Protein AF-A0A2D5Y2Q8-F1 (afdb_monomer_lite)

Foldseek 3Di:
DAPVVLVDDPVLVLLNVLLVLLVVLQVVVLVPDPDPVVSVVSVVVSVVLSSLLSQLLVQQQPFDDPDHSNVLSLLSSLSRVLNRPPDLVVCCVSPNDPSSVLNVVLVVLLVLLLDPCSVVVCVVVDADDLSSLSSQLSNLLSVLVVLVVVLVDPPDDPVRNVVVLVSNLPRLVSSCVRSVQCPRTPPSNVSSVVSNVVSVPDDD

Secondary structure (DSSP, 8-state):
--GGGGT--TT-HHHHHHHHHHHHHHHHHHHT---HHHHHHHHHHHHHHHHHHHHHHHHHHT--SS--GGGGHHHHHHHHHTT--S-HHHHHHHH-HHHHHHHHHHHHHHHHHTSTTHHHHHHHH-PPPHHHHHHHHHHHHHHHHHHHHHHT-TTS-HHHHHHHHHHHHHHHHHHHHHTTGGGSPTTHHHHHHHHHHHHHH---

Sequence (204 aa):
LHYHETGLPEHMPRLRKAFECALHARDSAIDSIADPATRSRKQEEWEQFILDQSNAAKLILSIQDGMPAEQREIAAMASFVASTDSGFSATLTQFGIAPTLFCLRAFMWIALLKSRRADTLIKFSGQPSDRMREFTAATIITGFNRAKREFGNPNIDENEKMRQLEHYKRTYPQALTLIKANTLPEPLATQSAQLLEDIQNIHL

Radius of gyration: 17.23 Å; chains: 1; bounding box: 44×41×47 Å

Structure (mmCIF, N/CA/C/O backbone):
data_AF-A0A2D5Y2Q8-F1
#
_entry.id   AF-A0A2D5Y2Q8-F1
#
loop_
_atom_site.group_PDB
_atom_site.id
_atom_site.type_symbol
_atom_site.label_atom_id
_atom_site.label_alt_id
_atom_site.label_comp_id
_atom_site.label_asym_id
_atom_site.label_entity_id
_atom_site.label_seq_id
_atom_site.pdbx_PDB_ins_code
_atom_site.Cartn_x
_atom_site.Cartn_y
_atom_site.Cartn_z
_atom_site.occupancy
_atom_site.B_iso_or_equiv
_atom_site.auth_seq_id
_atom_site.auth_comp_id
_atom_site.auth_asym_id
_atom_site.auth_atom_id
_atom_site.pdbx_PDB_model_num
ATOM 1 N N . LEU A 1 1 ? 0.691 -15.699 -12.614 1.00 81.38 1 LEU A N 1
ATOM 2 C CA . LEU A 1 1 ? 0.283 -15.596 -11.189 1.00 81.38 1 LEU A CA 1
ATOM 3 C C . LEU A 1 1 ? -1.194 -15.972 -10.977 1.00 81.38 1 LEU A C 1
ATOM 5 O O . LEU A 1 1 ? -2.051 -15.439 -11.676 1.00 81.38 1 LEU A O 1
ATOM 9 N N . HIS A 1 2 ? -1.513 -16.832 -10.004 1.00 85.06 2 HIS A N 1
ATOM 10 C CA . HIS A 1 2 ? -2.885 -17.201 -9.619 1.00 85.06 2 HIS A CA 1
ATOM 11 C C . HIS A 1 2 ? -3.272 -16.700 -8.213 1.00 85.06 2 HIS A C 1
ATOM 13 O O . HIS A 1 2 ? -2.425 -16.564 -7.337 1.00 85.06 2 HIS A O 1
ATOM 19 N N . TYR A 1 3 ? -4.572 -16.467 -7.968 1.00 84.81 3 TYR A N 1
ATOM 20 C CA . TYR A 1 3 ? -5.066 -15.930 -6.684 1.00 84.81 3 TYR A CA 1
ATOM 21 C C . TYR A 1 3 ? -4.659 -16.782 -5.473 1.00 84.81 3 TYR A C 1
ATOM 23 O O . TYR A 1 3 ? -4.138 -16.252 -4.495 1.00 84.81 3 TYR A O 1
ATOM 31 N N . HIS A 1 4 ? -4.827 -18.101 -5.561 1.00 83.88 4 HIS A N 1
ATOM 32 C CA . HIS A 1 4 ? -4.524 -19.026 -4.465 1.00 83.88 4 HIS A CA 1
ATOM 33 C C . HIS A 1 4 ? -3.043 -19.010 -4.043 1.00 83.88 4 HIS A C 1
ATOM 35 O O . HIS A 1 4 ? -2.721 -19.233 -2.878 1.00 83.88 4 HIS A O 1
ATOM 41 N N . GLU A 1 5 ? -2.134 -18.677 -4.964 1.00 85.94 5 GLU A N 1
ATOM 42 C CA . GLU A 1 5 ? -0.689 -18.595 -4.708 1.00 85.94 5 GLU A CA 1
ATOM 43 C C . GLU A 1 5 ? -0.323 -17.390 -3.825 1.00 85.94 5 GLU A C 1
ATOM 45 O O . GLU A 1 5 ? 0.759 -17.335 -3.244 1.00 85.94 5 GLU A O 1
ATOM 50 N N . THR A 1 6 ? -1.229 -16.418 -3.679 1.00 87.00 6 THR A N 1
ATOM 51 C CA . THR A 1 6 ? -0.983 -15.192 -2.905 1.00 87.00 6 THR A CA 1
ATOM 52 C C . THR A 1 6 ? -1.136 -15.378 -1.392 1.00 87.00 6 THR A C 1
ATOM 54 O O . THR A 1 6 ? -0.638 -14.553 -0.609 1.00 87.00 6 THR A O 1
ATOM 57 N N . GLY A 1 7 ? -1.824 -16.447 -0.969 1.00 87.88 7 GLY A N 1
ATOM 58 C CA . GLY A 1 7 ? -2.193 -16.705 0.426 1.00 87.88 7 GLY A CA 1
ATOM 59 C C . GLY A 1 7 ? -3.313 -15.805 0.962 1.00 87.88 7 GLY A C 1
ATOM 60 O O . GLY A 1 7 ? -3.422 -15.634 2.177 1.00 87.88 7 GLY A O 1
ATOM 61 N N . LEU A 1 8 ? -4.108 -15.182 0.086 1.00 92.62 8 LEU A N 1
ATOM 62 C CA . LEU A 1 8 ? -5.304 -14.431 0.475 1.00 92.62 8 LEU A CA 1
ATOM 63 C C . LEU A 1 8 ? -6.483 -15.373 0.791 1.00 92.62 8 LEU A C 1
ATOM 65 O O . LEU A 1 8 ? -6.525 -16.496 0.287 1.00 92.62 8 LEU A O 1
ATOM 69 N N . PRO A 1 9 ? -7.461 -14.947 1.612 1.00 89.75 9 PRO A N 1
ATOM 70 C CA . PRO A 1 9 ? -8.584 -15.808 1.968 1.00 89.75 9 PRO A CA 1
ATOM 71 C C . PRO A 1 9 ? -9.519 -16.103 0.783 1.00 89.75 9 PRO A C 1
ATOM 73 O O . PRO A 1 9 ? -10.150 -15.204 0.233 1.00 89.75 9 PRO A O 1
ATOM 76 N N . GLU A 1 10 ? -9.699 -17.385 0.460 1.00 90.12 10 GLU A N 1
ATOM 77 C CA . GLU A 1 10 ? -10.546 -17.842 -0.660 1.00 90.12 10 GLU A CA 1
ATOM 78 C C . GLU A 1 10 ? -12.044 -17.542 -0.488 1.00 90.12 10 GLU A C 1
ATOM 80 O O . GLU A 1 10 ? -12.789 -17.464 -1.462 1.00 90.12 10 GLU A O 1
ATOM 85 N N . HIS A 1 11 ? -12.507 -17.349 0.749 1.00 89.94 11 HIS A N 1
ATOM 86 C CA . HIS A 1 11 ? -13.917 -17.088 1.051 1.00 89.94 11 HIS A CA 1
ATOM 87 C C . HIS A 1 11 ? -14.338 -15.623 0.825 1.00 89.94 11 HIS A C 1
ATOM 89 O O . HIS A 1 11 ? -15.494 -15.289 1.076 1.00 89.94 11 HIS A O 1
ATOM 95 N N . MET A 1 12 ? -13.433 -14.747 0.369 1.00 92.25 12 MET A N 1
ATOM 96 C CA . MET A 1 12 ? -13.694 -13.321 0.133 1.00 92.25 12 MET A CA 1
ATOM 97 C C . MET A 1 12 ? -13.849 -13.017 -1.367 1.00 92.25 12 MET A C 1
ATOM 99 O O . MET A 1 12 ? -12.890 -12.609 -2.033 1.00 92.25 12 MET A O 1
ATOM 103 N N . PRO A 1 13 ? -15.054 -13.192 -1.947 1.00 90.94 13 PRO A N 1
ATOM 104 C CA . PRO A 1 13 ? -15.245 -13.099 -3.391 1.00 90.94 13 PRO A CA 1
ATOM 105 C C . PRO A 1 13 ? -14.997 -11.694 -3.949 1.00 90.94 13 PRO A C 1
ATOM 107 O O . PRO A 1 13 ? -14.589 -11.568 -5.104 1.00 90.94 13 PRO A O 1
ATOM 110 N N . ARG A 1 14 ? -15.215 -10.620 -3.169 1.00 89.94 14 ARG A N 1
ATOM 111 C CA . ARG A 1 14 ? -14.979 -9.254 -3.668 1.00 89.94 14 ARG A CA 1
ATOM 112 C C . ARG A 1 14 ? -13.486 -8.951 -3.719 1.00 89.94 14 ARG A C 1
ATOM 114 O O . ARG A 1 14 ? -13.037 -8.346 -4.690 1.00 89.94 14 ARG A O 1
ATOM 121 N N . LEU A 1 15 ? -12.721 -9.429 -2.737 1.00 92.38 15 LEU A N 1
ATOM 122 C CA . LEU A 1 15 ? -11.258 -9.378 -2.752 1.00 92.38 15 LEU A CA 1
ATOM 123 C C . LEU A 1 15 ? -10.662 -10.152 -3.928 1.00 92.38 15 LEU A C 1
ATOM 125 O O . LEU A 1 15 ? -9.824 -9.611 -4.648 1.00 92.38 15 LEU A O 1
ATOM 129 N N . ARG A 1 16 ? -11.135 -11.379 -4.162 1.00 93.44 16 ARG A N 1
ATOM 130 C CA . ARG A 1 16 ? -10.725 -12.185 -5.316 1.00 93.44 16 ARG A CA 1
ATOM 131 C C . ARG A 1 16 ? -11.020 -11.487 -6.638 1.00 93.44 16 ARG A C 1
ATOM 133 O O . ARG A 1 16 ? -10.126 -11.347 -7.466 1.00 93.44 16 ARG A O 1
ATOM 140 N N . LYS A 1 17 ? -12.233 -10.958 -6.801 1.00 91.56 17 LYS A N 1
ATOM 141 C CA . LYS A 1 17 ? -12.601 -10.189 -7.995 1.00 91.56 17 LYS A CA 1
ATOM 142 C C . LYS A 1 17 ? -11.712 -8.953 -8.179 1.00 91.56 17 LYS A C 1
ATOM 144 O O . LYS A 1 17 ? -11.291 -8.675 -9.293 1.00 91.56 17 LYS A O 1
ATOM 149 N N . ALA A 1 18 ? -11.400 -8.217 -7.109 1.00 91.12 18 ALA A N 1
ATOM 150 C CA . ALA A 1 18 ? -10.510 -7.055 -7.182 1.00 91.12 18 ALA A CA 1
ATOM 151 C C . ALA A 1 18 ? -9.100 -7.435 -7.657 1.00 91.12 18 ALA A C 1
ATOM 153 O O . ALA A 1 18 ? -8.536 -6.747 -8.507 1.00 91.12 18 ALA A O 1
ATOM 154 N N . PHE A 1 19 ? -8.564 -8.549 -7.157 1.00 91.75 19 PHE A N 1
ATOM 155 C CA . PHE A 1 19 ? -7.298 -9.109 -7.618 1.00 91.75 19 PHE A CA 1
ATOM 156 C C . PHE A 1 19 ? -7.344 -9.504 -9.102 1.00 91.75 19 PHE A C 1
ATOM 158 O O . PHE A 1 19 ? -6.473 -9.103 -9.870 1.00 91.75 19 PHE A O 1
ATOM 165 N N . GLU A 1 20 ? -8.373 -10.240 -9.525 1.00 90.19 20 GLU A N 1
ATOM 166 C CA . GLU A 1 20 ? -8.540 -10.677 -10.919 1.00 90.19 20 GLU A CA 1
ATOM 167 C C . GLU A 1 20 ? -8.658 -9.479 -11.875 1.00 90.19 20 GLU A C 1
ATOM 169 O O . GLU A 1 20 ? -8.038 -9.463 -12.938 1.00 90.19 20 GLU A O 1
ATOM 174 N N . CYS A 1 21 ? -9.384 -8.430 -11.479 1.00 87.88 21 CYS A N 1
ATOM 175 C CA . CYS A 1 21 ? -9.466 -7.193 -12.252 1.00 87.88 21 CYS A CA 1
ATOM 176 C C . CYS A 1 21 ? -8.116 -6.463 -12.337 1.00 87.88 21 CYS A C 1
ATOM 178 O O . CYS A 1 21 ? -7.794 -5.921 -13.395 1.00 87.88 21 CYS A O 1
ATOM 180 N N . ALA A 1 22 ? -7.317 -6.463 -11.263 1.00 87.88 22 ALA A N 1
ATOM 181 C CA . ALA A 1 22 ? -5.967 -5.897 -11.271 1.00 87.88 22 ALA A CA 1
ATOM 182 C C . ALA A 1 22 ? -5.022 -6.655 -12.208 1.00 87.88 22 ALA A C 1
ATOM 184 O O . ALA A 1 22 ? -4.291 -6.007 -12.956 1.00 87.88 22 ALA A O 1
ATOM 185 N N . LEU A 1 23 ? -5.085 -7.990 -12.223 1.00 87.75 23 LEU A N 1
ATOM 186 C CA . LEU A 1 23 ? -4.336 -8.805 -13.179 1.00 87.75 23 LEU A CA 1
ATOM 187 C C . LEU A 1 23 ? -4.748 -8.492 -14.618 1.00 87.75 23 LEU A C 1
ATOM 189 O O . LEU A 1 23 ? -3.920 -8.043 -15.401 1.00 87.75 23 LEU A O 1
ATOM 193 N N . HIS A 1 24 ? -6.039 -8.595 -14.941 1.00 86.38 24 HIS A N 1
ATOM 194 C CA . HIS A 1 24 ? -6.516 -8.391 -16.310 1.00 86.38 24 HIS A CA 1
ATOM 195 C C . HIS A 1 24 ? -6.184 -6.994 -16.858 1.00 86.38 24 HIS A C 1
ATOM 197 O O . HIS A 1 24 ? -5.797 -6.841 -18.020 1.00 86.38 24 HIS A O 1
ATOM 203 N N . ALA A 1 25 ? -6.349 -5.947 -16.039 1.00 80.81 25 ALA A N 1
ATOM 204 C CA . ALA A 1 25 ? -6.025 -4.580 -16.444 1.00 80.81 25 ALA A CA 1
ATOM 205 C C . ALA A 1 25 ? -4.536 -4.420 -16.793 1.00 80.81 25 ALA A C 1
ATOM 207 O O . ALA A 1 25 ? -4.192 -3.643 -17.684 1.00 80.81 25 ALA A O 1
ATOM 208 N N . ARG A 1 26 ? -3.655 -5.151 -16.104 1.00 82.06 26 ARG A N 1
ATOM 209 C CA . ARG A 1 26 ? -2.206 -5.080 -16.302 1.00 82.06 26 ARG A CA 1
ATOM 210 C C . ARG A 1 26 ? -1.724 -6.011 -17.410 1.00 82.06 26 ARG A C 1
ATOM 212 O O . ARG A 1 26 ? -0.894 -5.562 -18.192 1.00 82.06 26 ARG A O 1
ATOM 219 N N . ASP A 1 27 ? -2.305 -7.196 -17.567 1.00 86.25 27 ASP A N 1
ATOM 220 C CA . ASP A 1 27 ? -2.040 -8.096 -18.700 1.00 86.25 27 ASP A CA 1
ATOM 221 C C . ASP A 1 27 ? -2.320 -7.384 -20.028 1.00 86.25 27 ASP A C 1
ATOM 223 O O . ASP A 1 27 ? -1.453 -7.308 -20.895 1.00 86.25 27 ASP A O 1
ATOM 227 N N . SER A 1 28 ? -3.466 -6.700 -20.122 1.00 82.19 28 SER A N 1
ATOM 228 C CA . SER A 1 28 ? -3.814 -5.891 -21.301 1.00 82.19 28 SER A CA 1
ATOM 229 C C . SER A 1 28 ? -2.784 -4.785 -21.589 1.00 82.19 28 SER A C 1
ATOM 231 O O . SER A 1 28 ? -2.516 -4.459 -22.745 1.00 82.19 28 SER A O 1
ATOM 233 N N . ALA A 1 29 ? -2.194 -4.191 -20.544 1.00 83.69 29 ALA A N 1
ATOM 234 C CA . ALA A 1 29 ? -1.168 -3.160 -20.686 1.00 83.69 29 ALA A CA 1
ATOM 235 C C . ALA A 1 29 ? 0.194 -3.752 -21.096 1.00 83.69 29 ALA A C 1
ATOM 237 O O . ALA A 1 29 ? 0.893 -3.155 -21.913 1.00 83.69 29 ALA A O 1
ATOM 238 N N . ILE A 1 30 ? 0.566 -4.922 -20.568 1.00 86.69 30 ILE A N 1
ATOM 239 C CA . ILE A 1 30 ? 1.796 -5.644 -20.924 1.00 86.69 30 ILE A CA 1
ATOM 240 C C . ILE A 1 30 ? 1.735 -6.117 -22.378 1.00 86.69 30 ILE A C 1
ATOM 242 O O . ILE A 1 30 ? 2.688 -5.903 -23.127 1.00 86.69 30 ILE A O 1
ATOM 246 N N . ASP A 1 31 ? 0.613 -6.699 -22.800 1.00 87.00 31 ASP A N 1
ATOM 247 C CA . ASP A 1 31 ? 0.426 -7.230 -24.155 1.00 87.00 31 ASP A CA 1
ATOM 248 C C . ASP A 1 31 ? 0.545 -6.144 -25.231 1.00 87.00 31 ASP A C 1
ATOM 250 O O . ASP A 1 31 ? 0.954 -6.418 -26.361 1.00 87.00 31 ASP A O 1
ATOM 254 N N . SER A 1 32 ? 0.271 -4.887 -24.869 1.00 88.06 32 SER A N 1
ATOM 255 C CA . SER A 1 32 ? 0.442 -3.731 -25.755 1.00 88.06 32 SER A CA 1
ATOM 256 C C . SER A 1 32 ? 1.911 -3.346 -26.019 1.00 88.06 32 SER A C 1
ATOM 258 O O . SER A 1 32 ? 2.194 -2.566 -26.930 1.00 88.06 32 SER A O 1
ATOM 260 N N . ILE A 1 33 ? 2.869 -3.891 -25.256 1.00 91.19 33 ILE A N 1
ATOM 261 C CA . ILE A 1 33 ? 4.304 -3.615 -25.409 1.00 91.19 33 ILE A CA 1
ATOM 262 C C . ILE A 1 33 ? 4.852 -4.414 -26.592 1.00 91.19 33 ILE A C 1
ATOM 264 O O . ILE A 1 33 ? 4.886 -5.644 -26.557 1.00 91.19 33 ILE A O 1
ATOM 268 N N . ALA A 1 34 ? 5.330 -3.722 -27.628 1.00 91.75 34 ALA A N 1
ATOM 269 C CA . ALA A 1 34 ? 5.830 -4.358 -28.849 1.00 91.75 34 ALA A CA 1
ATOM 270 C C . ALA A 1 34 ? 7.131 -5.156 -28.638 1.00 91.75 34 ALA A C 1
ATOM 272 O O . ALA A 1 34 ? 7.258 -6.258 -29.167 1.00 91.75 34 ALA A O 1
ATOM 273 N N . ASP A 1 35 ? 8.077 -4.616 -27.865 1.00 94.75 35 ASP A N 1
ATOM 274 C CA . ASP A 1 35 ? 9.380 -5.243 -27.623 1.00 94.75 35 ASP A CA 1
ATOM 275 C C . ASP A 1 35 ? 9.271 -6.451 -26.665 1.00 94.75 35 ASP A C 1
ATOM 277 O O . ASP A 1 35 ? 8.881 -6.266 -25.506 1.00 94.75 35 ASP A O 1
ATOM 281 N N . PRO A 1 36 ? 9.644 -7.675 -27.094 1.00 92.38 36 PRO A N 1
ATOM 282 C CA . PRO A 1 36 ? 9.526 -8.875 -26.266 1.00 92.38 36 PRO A CA 1
ATOM 283 C C . PRO A 1 36 ? 10.356 -8.827 -24.980 1.00 92.38 36 PRO A C 1
ATOM 285 O O . PRO A 1 36 ? 9.882 -9.272 -23.938 1.00 92.38 36 PRO A O 1
ATOM 288 N N . ALA A 1 37 ? 11.568 -8.263 -25.020 1.00 90.38 37 ALA A N 1
ATOM 289 C CA . ALA A 1 37 ? 12.436 -8.202 -23.842 1.00 90.38 37 ALA A CA 1
ATOM 290 C C . ALA A 1 37 ? 11.853 -7.271 -22.767 1.00 90.38 37 ALA A C 1
ATOM 292 O O . ALA A 1 37 ? 11.794 -7.615 -21.583 1.00 90.38 37 ALA A O 1
ATOM 293 N N . THR A 1 38 ? 11.350 -6.107 -23.184 1.00 90.81 38 THR A N 1
ATOM 294 C CA . THR A 1 38 ? 10.640 -5.174 -22.306 1.00 90.81 38 THR A CA 1
ATOM 295 C C . THR A 1 38 ? 9.345 -5.778 -21.778 1.00 90.81 38 THR A C 1
ATOM 297 O O . THR A 1 38 ? 9.043 -5.585 -20.601 1.00 90.81 38 THR A O 1
ATOM 300 N N . ARG A 1 39 ? 8.603 -6.528 -22.605 1.00 91.69 39 ARG A N 1
ATOM 301 C CA . ARG A 1 39 ? 7.369 -7.210 -22.197 1.00 91.69 39 ARG A CA 1
ATOM 302 C C . ARG A 1 39 ? 7.624 -8.208 -21.069 1.00 91.69 39 ARG A C 1
ATOM 304 O O . ARG A 1 39 ? 7.002 -8.075 -20.020 1.00 91.69 39 ARG A O 1
ATOM 311 N N . SER A 1 40 ? 8.574 -9.130 -21.243 1.00 89.88 40 SER A N 1
ATOM 312 C CA . SER A 1 40 ? 8.900 -10.137 -20.221 1.00 89.88 40 SER A CA 1
ATOM 313 C C . SER A 1 40 ? 9.349 -9.497 -18.908 1.00 89.88 40 SER A C 1
ATOM 315 O O . SER A 1 40 ? 8.822 -9.823 -17.848 1.00 89.88 40 SER A O 1
ATOM 317 N N . ARG A 1 41 ? 10.241 -8.498 -18.966 1.00 89.81 41 ARG A N 1
ATOM 318 C CA . ARG A 1 41 ? 10.677 -7.765 -17.766 1.00 89.81 41 ARG A CA 1
ATOM 319 C C . ARG A 1 41 ? 9.511 -7.071 -17.057 1.00 89.81 41 ARG A C 1
ATOM 321 O O . ARG A 1 41 ? 9.429 -7.080 -15.833 1.00 89.81 41 ARG A O 1
ATOM 328 N N . LYS A 1 42 ? 8.603 -6.448 -17.815 1.00 88.69 42 LYS A N 1
ATOM 329 C CA . LYS A 1 42 ? 7.423 -5.772 -17.256 1.00 88.69 42 LYS A CA 1
ATOM 330 C C . LYS A 1 42 ? 6.421 -6.750 -16.655 1.00 88.69 42 LYS A C 1
ATOM 332 O O . LYS A 1 42 ? 5.772 -6.395 -15.677 1.00 88.69 42 LYS A O 1
ATOM 337 N N . GLN A 1 43 ? 6.318 -7.954 -17.206 1.00 89.38 43 GLN A N 1
ATOM 338 C CA . GLN A 1 43 ? 5.508 -9.023 -16.640 1.00 89.38 43 GLN A CA 1
ATOM 339 C C . GLN A 1 43 ? 6.037 -9.452 -15.267 1.00 89.38 43 GLN A C 1
ATOM 341 O O . GLN A 1 43 ? 5.275 -9.441 -14.305 1.00 89.38 43 GLN A O 1
ATOM 346 N N . GLU A 1 44 ? 7.338 -9.720 -15.142 1.00 88.44 44 GLU A N 1
ATOM 347 C CA . GLU A 1 44 ? 7.970 -10.073 -13.859 1.00 88.44 44 GLU A CA 1
ATOM 348 C C . GLU A 1 44 ? 7.824 -8.955 -12.810 1.00 88.44 44 GLU A C 1
ATOM 350 O O . GLU A 1 44 ? 7.427 -9.206 -11.669 1.00 88.44 44 GLU A O 1
ATOM 355 N N . GLU A 1 45 ? 8.082 -7.698 -13.200 1.00 86.50 45 GLU A N 1
ATOM 356 C CA . GLU A 1 45 ? 7.871 -6.527 -12.335 1.00 86.50 45 GLU A CA 1
ATOM 357 C C . GLU A 1 45 ? 6.419 -6.445 -11.836 1.00 86.50 45 GLU A C 1
ATOM 359 O O . GLU A 1 45 ? 6.175 -6.077 -10.681 1.00 86.50 45 GLU A O 1
ATOM 364 N N . TRP A 1 46 ? 5.451 -6.792 -12.690 1.00 86.88 46 TRP A N 1
ATOM 365 C CA . TRP A 1 46 ? 4.041 -6.754 -12.330 1.00 86.88 46 TRP A CA 1
ATOM 366 C C . TRP A 1 46 ? 3.610 -7.893 -11.423 1.00 86.88 46 TRP A C 1
ATOM 368 O O . TRP A 1 46 ? 2.905 -7.634 -10.447 1.00 86.88 46 TRP A O 1
ATOM 378 N N . GLU A 1 47 ? 4.037 -9.125 -11.689 1.00 89.19 47 GLU A N 1
ATOM 379 C CA . GLU A 1 47 ? 3.749 -10.248 -10.796 1.00 89.19 47 GLU A CA 1
ATOM 380 C C . GLU A 1 47 ? 4.281 -9.959 -9.390 1.00 89.19 47 GLU A C 1
ATOM 382 O O . GLU A 1 47 ? 3.548 -10.086 -8.405 1.00 89.19 47 GLU A O 1
ATOM 387 N N . GLN A 1 48 ? 5.509 -9.441 -9.292 1.00 88.12 48 GLN A N 1
ATOM 388 C CA . GLN A 1 48 ? 6.089 -9.046 -8.014 1.00 88.12 48 GLN A CA 1
ATOM 389 C C . GLN A 1 48 ? 5.305 -7.911 -7.338 1.00 88.12 48 GLN A C 1
ATOM 391 O O . GLN A 1 48 ? 5.073 -7.950 -6.127 1.00 88.12 48 GLN A O 1
ATOM 396 N N . PHE A 1 49 ? 4.856 -6.913 -8.099 1.00 87.50 49 PHE A N 1
ATOM 397 C CA . PHE A 1 49 ? 4.029 -5.834 -7.564 1.00 87.50 49 PHE A CA 1
ATOM 398 C C . PHE A 1 49 ? 2.685 -6.341 -7.020 1.00 87.50 49 PHE A C 1
ATOM 400 O O . PHE A 1 49 ? 2.260 -5.915 -5.946 1.00 87.50 49 PHE A O 1
ATOM 407 N N . ILE A 1 50 ? 2.018 -7.260 -7.721 1.00 89.31 50 ILE A N 1
ATOM 408 C CA . ILE A 1 50 ? 0.750 -7.846 -7.271 1.00 89.31 50 ILE A CA 1
ATOM 409 C C . ILE A 1 50 ? 0.953 -8.685 -6.002 1.00 89.31 50 ILE A C 1
ATOM 411 O O . ILE A 1 50 ? 0.120 -8.634 -5.090 1.00 89.31 50 ILE A O 1
ATOM 415 N N . LEU A 1 51 ? 2.074 -9.400 -5.887 1.00 90.38 51 LEU A N 1
ATOM 416 C CA . LEU A 1 51 ? 2.453 -10.089 -4.651 1.00 90.38 51 LEU A CA 1
ATOM 417 C C . LEU A 1 51 ? 2.657 -9.103 -3.492 1.00 90.38 51 LEU A C 1
ATOM 419 O O . LEU A 1 51 ? 2.194 -9.356 -2.378 1.00 90.38 51 LEU A O 1
ATOM 423 N N . ASP A 1 52 ? 3.268 -7.946 -3.746 1.00 90.00 52 ASP A N 1
ATOM 424 C CA . ASP A 1 52 ? 3.430 -6.896 -2.736 1.00 90.00 52 ASP A CA 1
ATOM 425 C C . ASP A 1 52 ? 2.089 -6.289 -2.298 1.00 90.00 52 ASP A C 1
ATOM 427 O O . ASP A 1 52 ? 1.856 -6.131 -1.096 1.00 90.00 52 ASP A O 1
ATOM 431 N N . GLN A 1 53 ? 1.162 -6.040 -3.231 1.00 91.00 53 GLN A N 1
ATOM 432 C CA . GLN A 1 53 ? -0.207 -5.618 -2.894 1.00 91.00 53 GLN A CA 1
ATOM 433 C C . GLN A 1 53 ? -0.958 -6.691 -2.095 1.00 91.00 53 GLN A C 1
ATOM 435 O O . GLN A 1 53 ? -1.684 -6.376 -1.150 1.00 91.00 53 GLN A O 1
ATOM 440 N N . SER A 1 54 ? -0.729 -7.967 -2.409 1.00 94.12 54 SER A N 1
ATOM 441 C CA . SER A 1 54 ? -1.291 -9.090 -1.654 1.00 94.12 54 SER A CA 1
ATOM 442 C C . SER A 1 54 ? -0.750 -9.145 -0.229 1.00 94.12 54 SER A C 1
ATOM 444 O O . SER A 1 54 ? -1.499 -9.434 0.701 1.00 94.12 54 SER A O 1
ATOM 446 N N . ASN A 1 55 ? 0.523 -8.809 -0.012 1.00 94.19 55 ASN A N 1
ATOM 447 C CA . ASN A 1 55 ? 1.081 -8.686 1.334 1.00 94.19 55 ASN A CA 1
ATOM 448 C C . ASN A 1 55 ? 0.419 -7.552 2.128 1.00 94.19 55 ASN A C 1
ATOM 450 O O . ASN A 1 55 ? 0.162 -7.727 3.318 1.00 94.19 55 ASN A O 1
ATOM 454 N N . ALA A 1 56 ? 0.078 -6.433 1.482 1.00 94.00 56 ALA A N 1
ATOM 455 C CA . ALA A 1 56 ? -0.610 -5.325 2.147 1.00 94.00 56 ALA A CA 1
ATOM 456 C C . ALA A 1 56 ? -2.032 -5.733 2.552 1.00 94.00 56 ALA A C 1
ATOM 458 O O . ALA A 1 56 ? -2.435 -5.535 3.698 1.00 94.00 56 ALA A O 1
ATOM 459 N N . ALA A 1 57 ? -2.759 -6.384 1.640 1.00 95.31 57 ALA A N 1
ATOM 460 C CA . ALA A 1 57 ? -4.081 -6.934 1.910 1.00 95.31 57 ALA A CA 1
ATOM 461 C C . ALA A 1 57 ? -4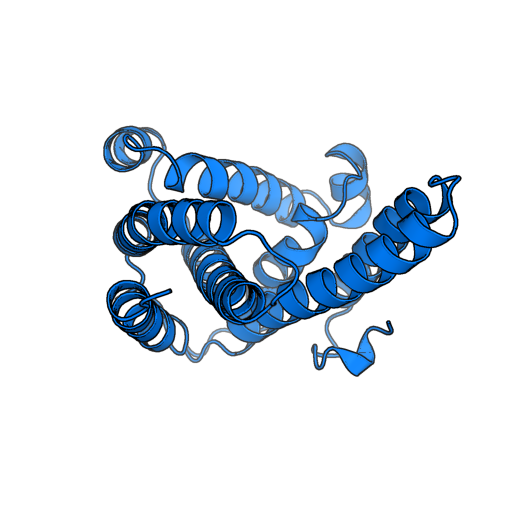.048 -7.973 3.045 1.00 95.31 57 ALA A C 1
ATOM 463 O O . ALA A 1 57 ? -4.852 -7.883 3.971 1.00 95.31 57 ALA A O 1
ATOM 464 N N . LYS A 1 58 ? -3.084 -8.905 3.041 1.00 95.50 58 LYS A N 1
ATOM 465 C CA . LYS A 1 58 ? -2.895 -9.874 4.137 1.00 95.50 58 LYS A CA 1
ATOM 466 C C . LYS A 1 58 ? -2.656 -9.182 5.473 1.00 95.50 58 LYS A C 1
ATOM 468 O O . LYS A 1 58 ? -3.270 -9.563 6.462 1.00 95.50 58 LYS A O 1
ATOM 473 N N . LEU A 1 59 ? -1.815 -8.150 5.495 1.00 95.81 59 LEU A N 1
ATOM 474 C CA . LEU A 1 59 ? -1.494 -7.417 6.716 1.00 95.81 59 LEU A CA 1
ATOM 475 C C . LEU A 1 59 ? -2.723 -6.711 7.310 1.00 95.81 59 LEU A C 1
ATOM 477 O O . LEU A 1 59 ? -2.915 -6.729 8.524 1.00 95.81 59 LEU A O 1
ATOM 481 N N . ILE A 1 60 ? -3.586 -6.153 6.455 1.00 95.88 60 ILE A N 1
ATOM 482 C CA . ILE A 1 60 ? -4.875 -5.573 6.860 1.00 95.88 60 ILE A CA 1
ATOM 483 C C . ILE A 1 60 ? -5.785 -6.663 7.438 1.00 95.88 60 ILE A C 1
ATOM 485 O O . ILE A 1 60 ? -6.380 -6.484 8.497 1.00 95.88 60 ILE A O 1
ATOM 489 N N . LEU A 1 61 ? -5.887 -7.809 6.765 1.00 95.56 61 LEU A N 1
ATOM 490 C CA . LEU A 1 61 ? -6.755 -8.911 7.189 1.00 95.56 61 LEU A CA 1
ATOM 491 C C . LEU A 1 61 ? -6.229 -9.656 8.431 1.00 95.56 61 LEU A C 1
ATOM 493 O O . LEU A 1 61 ? -7.014 -10.321 9.099 1.00 95.56 61 LEU A O 1
ATOM 497 N N . SER A 1 62 ? -4.943 -9.520 8.774 1.00 95.06 62 SER A N 1
ATOM 498 C CA . SER A 1 62 ? -4.334 -10.130 9.967 1.00 95.06 62 SER A CA 1
ATOM 499 C C . SER A 1 62 ? -4.474 -9.307 11.251 1.00 95.06 62 SER A C 1
ATOM 501 O O . SER A 1 62 ? -3.933 -9.703 12.281 1.00 95.06 62 SER A O 1
ATOM 503 N N . ILE A 1 63 ? -5.137 -8.149 11.199 1.00 95.75 63 ILE A N 1
ATOM 504 C CA . ILE A 1 63 ? -5.269 -7.252 12.350 1.00 95.75 63 ILE A CA 1
ATOM 505 C C . ILE A 1 63 ? -6.030 -7.925 13.504 1.00 95.75 63 ILE A C 1
ATOM 507 O O . ILE A 1 63 ? -7.124 -8.456 13.317 1.00 95.75 63 ILE A O 1
ATOM 511 N N . GLN A 1 64 ? -5.468 -7.846 14.710 1.00 89.38 64 GLN A N 1
ATOM 512 C CA . GLN A 1 64 ? -5.951 -8.509 15.922 1.00 89.38 64 GLN A CA 1
ATOM 513 C C . GLN A 1 64 ? -6.638 -7.523 16.876 1.00 89.38 64 GLN A C 1
ATOM 515 O O . GLN A 1 64 ? -6.085 -7.131 17.899 1.00 89.38 64 GLN A O 1
ATOM 520 N N . ASP A 1 65 ? -7.861 -7.113 16.548 1.00 92.50 65 ASP A N 1
ATOM 521 C CA . ASP A 1 65 ? -8.671 -6.216 17.393 1.00 92.50 65 ASP A CA 1
ATOM 522 C C . ASP A 1 65 ? -10.111 -6.711 17.610 1.00 92.50 65 ASP A C 1
ATOM 524 O O . ASP A 1 65 ? -10.979 -5.961 18.049 1.00 92.50 65 ASP A O 1
ATOM 528 N N . GLY A 1 66 ? -10.379 -7.976 17.275 1.00 88.81 66 GLY A N 1
ATOM 529 C CA . GLY A 1 66 ? -11.700 -8.595 17.399 1.00 88.81 66 GLY A CA 1
ATOM 530 C C . GLY A 1 66 ? -12.703 -8.198 16.311 1.00 88.81 66 GLY A C 1
ATOM 531 O O . GLY A 1 66 ? -13.807 -8.741 16.289 1.00 88.81 66 GLY A O 1
ATOM 532 N N . MET A 1 67 ? -12.351 -7.300 15.384 1.00 92.25 67 MET A N 1
ATOM 533 C CA . MET A 1 67 ? -13.215 -6.973 14.250 1.00 92.25 67 MET A CA 1
ATOM 534 C C . MET A 1 67 ? -13.120 -8.057 13.154 1.00 92.25 67 MET A C 1
ATOM 536 O O . MET A 1 67 ? -12.010 -8.459 12.795 1.00 92.25 67 MET A O 1
ATOM 540 N N . PRO A 1 68 ? -14.254 -8.503 12.575 1.00 90.81 68 PRO A N 1
ATOM 541 C CA . PRO A 1 68 ? -14.260 -9.493 11.498 1.00 90.81 68 PRO A CA 1
ATOM 542 C C . PRO A 1 68 ? -13.506 -9.025 10.250 1.00 90.81 68 PRO A C 1
ATOM 544 O O . PRO A 1 68 ? -13.542 -7.845 9.883 1.00 90.81 68 PRO A O 1
ATOM 547 N N . ALA A 1 69 ? -12.861 -9.962 9.558 1.00 88.12 69 ALA A N 1
ATOM 548 C CA . ALA A 1 69 ? -12.051 -9.673 8.379 1.00 88.12 69 ALA A CA 1
ATOM 549 C C . ALA A 1 69 ? -12.899 -9.127 7.206 1.00 88.12 69 ALA A C 1
ATOM 551 O O . ALA A 1 69 ? -12.429 -8.309 6.417 1.00 88.12 69 ALA A O 1
ATOM 552 N N . GLU A 1 70 ? -14.186 -9.469 7.142 1.00 90.12 70 GLU A N 1
ATOM 553 C CA . GLU A 1 70 ? -15.152 -8.968 6.159 1.00 90.12 70 GLU A CA 1
ATOM 554 C C . GLU A 1 70 ? -15.384 -7.457 6.285 1.00 90.12 70 GLU A C 1
ATOM 556 O O . GLU A 1 70 ? -15.613 -6.774 5.286 1.00 90.12 70 GLU A O 1
ATOM 561 N N . GLN A 1 71 ? -15.278 -6.901 7.498 1.00 90.19 71 GLN A N 1
ATOM 562 C CA . GLN A 1 71 ? -15.375 -5.450 7.706 1.00 90.19 71 GLN A CA 1
ATOM 563 C C . GLN A 1 71 ? -14.133 -4.709 7.191 1.00 90.19 71 GLN A C 1
ATOM 565 O O . GLN A 1 71 ? -14.174 -3.500 6.953 1.00 90.19 71 GLN A O 1
ATOM 570 N N . ARG A 1 72 ? -13.037 -5.440 6.969 1.00 92.00 72 ARG A N 1
ATOM 571 C CA . ARG A 1 72 ? -11.786 -4.938 6.395 1.00 92.00 72 ARG A CA 1
ATOM 572 C C . ARG A 1 72 ? -11.652 -5.197 4.905 1.00 92.00 72 ARG A C 1
ATOM 574 O O . ARG A 1 72 ? -10.730 -4.660 4.292 1.00 92.00 72 ARG A O 1
ATOM 581 N N . GLU A 1 73 ? -12.570 -5.956 4.311 1.00 93.00 73 GLU A N 1
ATOM 582 C CA . GLU A 1 73 ? -12.473 -6.378 2.913 1.00 93.00 73 GLU A CA 1
ATOM 583 C C . GLU A 1 73 ? -12.327 -5.174 1.973 1.00 93.00 73 GLU A C 1
ATOM 585 O O . GLU A 1 73 ? -11.479 -5.193 1.091 1.00 93.00 73 GLU A O 1
ATOM 590 N N . ILE A 1 74 ? -13.053 -4.075 2.217 1.00 91.31 74 ILE A N 1
ATOM 591 C CA . ILE A 1 74 ? -12.945 -2.851 1.402 1.00 91.31 74 ILE A CA 1
ATOM 592 C C . ILE A 1 74 ? -11.533 -2.248 1.451 1.00 91.31 74 ILE A C 1
ATOM 594 O O . ILE A 1 74 ? -11.018 -1.809 0.423 1.00 91.31 74 ILE A O 1
ATOM 598 N N . ALA A 1 75 ? -10.903 -2.226 2.628 1.00 92.38 75 ALA A N 1
ATOM 599 C CA . ALA A 1 75 ? -9.549 -1.704 2.782 1.00 92.38 75 ALA A CA 1
ATOM 600 C C . ALA A 1 75 ? -8.519 -2.625 2.112 1.00 92.38 75 ALA A C 1
ATOM 602 O O . ALA A 1 75 ? -7.635 -2.140 1.415 1.00 92.38 75 ALA A O 1
ATOM 603 N N . ALA A 1 76 ? -8.669 -3.945 2.253 1.00 93.88 76 ALA A N 1
ATOM 604 C CA . ALA A 1 76 ? -7.807 -4.926 1.594 1.00 93.88 76 ALA A CA 1
ATOM 605 C C . ALA A 1 76 ? -7.954 -4.902 0.059 1.00 93.88 76 ALA A C 1
ATOM 607 O O . ALA A 1 76 ? -6.966 -4.944 -0.668 1.00 93.88 76 ALA A O 1
ATOM 608 N N . MET A 1 77 ? -9.182 -4.763 -0.449 1.00 92.25 77 MET A N 1
ATOM 609 C CA . MET A 1 77 ? -9.471 -4.618 -1.880 1.00 92.25 77 MET A CA 1
ATOM 610 C C . MET A 1 77 ? -8.825 -3.372 -2.483 1.00 92.25 77 MET A C 1
ATOM 612 O O . MET A 1 77 ? -8.448 -3.385 -3.656 1.00 92.25 77 MET A O 1
ATOM 616 N N . ALA A 1 78 ? -8.699 -2.294 -1.704 1.00 89.50 78 ALA A N 1
ATOM 617 C CA . ALA A 1 78 ? -8.147 -1.035 -2.184 1.00 89.50 78 ALA A CA 1
ATOM 618 C C . ALA A 1 78 ? -6.699 -1.175 -2.678 1.00 89.50 78 ALA A C 1
ATOM 620 O O . ALA A 1 78 ? -6.317 -0.446 -3.588 1.00 89.50 78 ALA A O 1
ATOM 621 N N . SER A 1 79 ? -5.925 -2.145 -2.175 1.00 87.38 79 SER A N 1
ATOM 622 C CA . SER A 1 79 ? -4.576 -2.460 -2.678 1.00 87.38 79 SER A CA 1
ATOM 623 C C . SER A 1 79 ? -4.579 -2.853 -4.163 1.00 87.38 79 SER A C 1
ATOM 625 O O . SER A 1 79 ? -3.663 -2.520 -4.916 1.00 87.38 79 SER A O 1
ATOM 627 N N . PHE A 1 80 ? -5.649 -3.503 -4.622 1.00 88.75 80 PHE A N 1
ATOM 628 C CA . PHE A 1 80 ? -5.806 -3.936 -6.012 1.00 88.75 80 PHE A CA 1
ATOM 629 C C . PHE A 1 80 ? -6.532 -2.896 -6.857 1.00 88.75 80 PHE A C 1
ATOM 631 O O . PHE A 1 80 ? -6.083 -2.564 -7.949 1.00 88.75 80 PHE A O 1
ATOM 638 N N . VAL A 1 81 ? -7.609 -2.315 -6.328 1.00 83.12 81 VAL A N 1
ATOM 639 C CA . VAL A 1 81 ? -8.399 -1.300 -7.040 1.00 83.12 81 VAL A CA 1
ATOM 640 C C . VAL A 1 81 ? -7.605 -0.011 -7.255 1.00 83.12 81 VAL A C 1
ATOM 642 O O . VAL A 1 81 ? -7.731 0.626 -8.296 1.00 83.12 81 VAL A O 1
ATOM 645 N N . ALA A 1 82 ? -6.741 0.379 -6.314 1.00 67.75 82 ALA A N 1
ATOM 646 C CA . ALA A 1 82 ? -5.862 1.525 -6.530 1.00 67.75 82 ALA A CA 1
ATOM 647 C C . ALA A 1 82 ? -4.816 1.269 -7.636 1.00 67.75 82 ALA A C 1
ATOM 649 O O . ALA A 1 82 ? -4.209 2.196 -8.167 1.00 67.75 82 ALA A O 1
ATOM 650 N N . SER A 1 83 ? -4.608 0.001 -7.983 1.00 64.88 83 SER A N 1
ATOM 651 C CA . SER A 1 83 ? -3.627 -0.445 -8.965 1.00 64.88 83 SER A CA 1
ATOM 652 C C . SER A 1 83 ? -4.236 -0.728 -10.339 1.00 64.88 83 SER A C 1
ATOM 654 O O . SER A 1 83 ? -3.489 -0.935 -11.296 1.00 64.88 83 SER A O 1
ATOM 656 N N . THR A 1 84 ? -5.565 -0.741 -10.458 1.00 63.47 84 THR A N 1
ATOM 657 C CA . THR A 1 84 ? -6.270 -0.867 -11.736 1.00 63.47 84 THR A CA 1
ATOM 658 C C . THR A 1 84 ? -6.364 0.503 -12.406 1.00 63.47 84 THR A C 1
ATOM 660 O O . THR A 1 84 ? -7.007 1.401 -11.869 1.00 63.47 84 THR A O 1
ATOM 663 N N . ASP A 1 85 ? -5.806 0.658 -13.611 1.00 59.44 85 ASP A N 1
ATOM 664 C CA . ASP A 1 85 ? -5.969 1.880 -14.427 1.00 59.44 85 ASP A CA 1
ATOM 665 C C . ASP A 1 85 ? -7.398 2.014 -15.009 1.00 59.44 85 ASP A C 1
ATOM 667 O O . ASP A 1 85 ? -7.706 2.943 -15.759 1.00 59.44 85 ASP A O 1
ATOM 671 N N . SER A 1 86 ? -8.304 1.091 -14.666 1.00 56.00 86 SER A N 1
ATOM 672 C CA . SER A 1 86 ? -9.717 1.165 -15.014 1.00 56.00 86 SER A CA 1
ATOM 673 C C . SER A 1 86 ? -10.349 2.327 -14.247 1.00 56.00 86 SER A C 1
ATOM 675 O O . SER A 1 86 ? -10.655 2.201 -13.065 1.00 56.00 86 SER A O 1
ATOM 677 N N . GLY A 1 87 ? -10.482 3.484 -14.896 1.00 63.53 87 GLY A N 1
ATOM 678 C CA . GLY A 1 87 ? -10.964 4.718 -14.272 1.00 63.53 87 GLY A CA 1
ATOM 679 C C . GLY A 1 87 ? -12.270 4.575 -13.472 1.00 63.53 87 GLY A C 1
ATOM 680 O O . GLY A 1 87 ? -12.996 3.589 -13.572 1.00 63.53 87 GLY A O 1
ATOM 681 N N . PHE A 1 88 ? -12.600 5.619 -12.705 1.00 69.00 88 PHE A N 1
ATOM 682 C CA . PHE A 1 88 ? -13.683 5.672 -11.706 1.00 69.00 88 PHE A CA 1
ATOM 683 C C . PHE A 1 88 ? -14.990 4.931 -12.065 1.00 69.00 88 PHE A C 1
ATOM 685 O O . PHE A 1 88 ? -15.546 4.231 -11.219 1.00 69.00 88 PHE A O 1
ATOM 692 N N . SER A 1 89 ? -15.478 5.052 -13.306 1.00 73.69 89 SER A N 1
ATOM 693 C CA . SER A 1 89 ? -16.722 4.401 -13.747 1.00 73.69 89 SER A CA 1
ATOM 694 C C . SER A 1 89 ? -16.655 2.871 -13.701 1.00 73.69 89 SER A C 1
ATOM 696 O O . SER A 1 89 ? -17.634 2.236 -13.321 1.00 73.69 89 SER A O 1
ATOM 698 N N . ALA A 1 90 ? -15.523 2.270 -14.070 1.00 76.94 90 ALA A N 1
ATOM 699 C CA . ALA A 1 90 ? -15.366 0.818 -14.094 1.00 76.94 90 ALA A CA 1
ATOM 700 C C . ALA A 1 90 ? -15.351 0.245 -12.672 1.00 76.94 90 ALA A C 1
ATOM 702 O O . ALA A 1 90 ? -16.061 -0.718 -12.381 1.00 76.94 90 ALA A O 1
ATOM 703 N N . THR A 1 91 ? -14.622 0.899 -11.764 1.00 77.75 91 THR A N 1
ATOM 704 C CA . THR A 1 91 ? -14.596 0.551 -10.339 1.00 77.75 91 THR A CA 1
ATOM 705 C C . THR A 1 91 ? -15.987 0.639 -9.716 1.00 77.75 91 THR A C 1
ATOM 707 O O . THR A 1 91 ? -16.406 -0.275 -9.002 1.00 77.75 91 THR A O 1
ATOM 710 N N . LEU A 1 92 ? -16.735 1.702 -10.034 1.00 83.50 92 LEU A N 1
ATOM 711 C CA . LEU A 1 92 ? -18.095 1.898 -9.543 1.00 83.50 92 LEU A CA 1
ATOM 712 C C . LEU A 1 92 ? -19.034 0.779 -10.003 1.00 83.50 92 LEU A C 1
ATOM 714 O O . LEU A 1 92 ? -19.768 0.230 -9.183 1.00 83.50 92 LEU A O 1
ATOM 718 N N . THR A 1 93 ? -18.988 0.405 -11.283 1.00 84.12 93 THR A N 1
ATOM 719 C CA . THR A 1 93 ? -19.802 -0.689 -11.829 1.00 84.12 93 THR A CA 1
ATOM 720 C C . THR A 1 93 ? -19.428 -2.042 -11.223 1.00 84.12 93 THR A C 1
ATOM 722 O O . THR A 1 93 ? -20.304 -2.859 -10.949 1.00 84.12 93 THR A O 1
ATOM 725 N N . GLN A 1 94 ? -18.138 -2.303 -11.002 1.00 84.56 94 GLN A N 1
ATOM 726 C CA . GLN A 1 94 ? -17.672 -3.619 -10.561 1.00 84.56 94 GLN A CA 1
ATOM 727 C C . GLN A 1 94 ? -17.800 -3.861 -9.055 1.00 84.56 94 GLN A C 1
ATOM 729 O O . GLN A 1 94 ? -18.034 -5.012 -8.663 1.00 84.56 94 GLN A O 1
ATOM 734 N N . PHE A 1 95 ? -17.634 -2.816 -8.236 1.00 86.00 95 PHE A N 1
ATOM 735 C CA . PHE A 1 95 ? -17.502 -2.920 -6.777 1.00 86.00 95 PHE A CA 1
ATOM 736 C C . PHE A 1 95 ? -18.474 -2.021 -5.996 1.00 86.00 95 PHE A C 1
ATOM 738 O O . PHE A 1 95 ? -18.611 -2.174 -4.782 1.00 86.00 95 PHE A O 1
ATOM 745 N N . GLY A 1 96 ? -19.183 -1.110 -6.665 1.00 87.12 96 GLY A N 1
ATOM 746 C CA . GLY A 1 96 ? -20.158 -0.216 -6.045 1.00 87.12 96 GLY A CA 1
ATOM 747 C C . GLY A 1 96 ? -19.547 1.029 -5.395 1.00 87.12 96 GLY A C 1
ATOM 748 O O . GLY A 1 96 ? -18.337 1.269 -5.412 1.00 87.12 96 GLY A O 1
ATOM 749 N N . ILE A 1 97 ? -20.419 1.861 -4.818 1.00 85.88 97 ILE A N 1
ATOM 750 C CA . ILE A 1 97 ? -20.067 3.207 -4.334 1.00 85.88 97 ILE A CA 1
ATOM 751 C C . ILE A 1 97 ? -19.059 3.159 -3.182 1.00 85.88 97 ILE A C 1
ATOM 753 O O . ILE A 1 97 ? -18.088 3.913 -3.191 1.00 85.88 97 ILE A O 1
ATOM 757 N N . ALA A 1 98 ? -19.267 2.288 -2.190 1.00 84.62 98 ALA A N 1
ATOM 758 C CA . ALA A 1 98 ? -1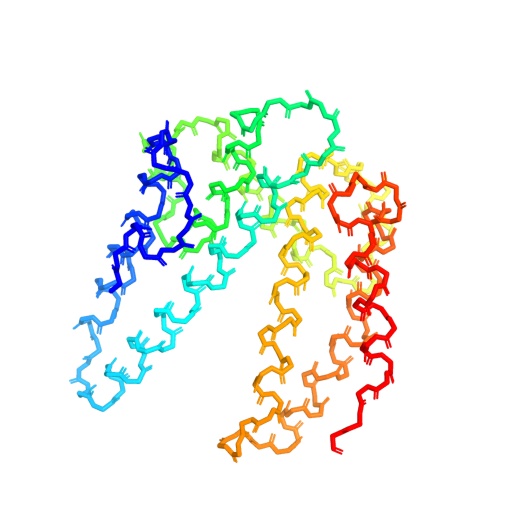8.458 2.301 -0.972 1.00 84.62 98 ALA A CA 1
ATOM 759 C C . ALA A 1 98 ? -16.966 1.987 -1.228 1.00 84.62 98 ALA A C 1
ATOM 761 O O . ALA A 1 98 ? -16.134 2.807 -0.825 1.00 84.62 98 ALA A O 1
ATOM 762 N N . PRO A 1 99 ? -16.589 0.907 -1.949 1.00 86.50 99 PRO A N 1
ATOM 763 C CA . PRO A 1 99 ? -15.189 0.669 -2.309 1.00 86.50 99 PRO A CA 1
ATOM 764 C C . PRO A 1 99 ? -14.604 1.767 -3.192 1.00 86.50 99 PRO A C 1
ATOM 766 O O . PRO A 1 99 ? -13.469 2.186 -2.981 1.00 86.50 99 PRO A O 1
ATOM 769 N N . THR A 1 100 ? -15.391 2.294 -4.131 1.00 86.81 100 THR A N 1
ATOM 770 C CA . THR A 1 100 ? -14.940 3.358 -5.037 1.00 86.81 100 THR A CA 1
ATOM 771 C C . THR A 1 100 ? -14.591 4.637 -4.275 1.00 86.81 100 THR A C 1
ATOM 773 O O . THR A 1 100 ? -13.514 5.202 -4.461 1.00 86.81 100 THR A O 1
ATOM 776 N N . LEU A 1 101 ? -15.463 5.078 -3.362 1.00 87.00 101 LEU A N 1
ATOM 777 C CA . LEU A 1 101 ? -15.206 6.245 -2.515 1.00 87.00 101 LEU A CA 1
ATOM 778 C C . LEU A 1 101 ? -14.014 6.027 -1.584 1.00 87.00 101 LEU A C 1
ATOM 780 O O . LEU A 1 101 ? -13.247 6.962 -1.350 1.00 87.00 101 LEU A O 1
ATOM 784 N N . PHE A 1 102 ? -13.850 4.815 -1.048 1.00 89.50 102 PHE A N 1
ATOM 785 C CA . PHE A 1 102 ? -12.680 4.482 -0.243 1.00 89.50 102 PHE A CA 1
ATOM 786 C C . PHE A 1 102 ? -11.395 4.612 -1.068 1.00 89.50 102 PHE A C 1
ATOM 788 O O . PHE A 1 102 ? -10.480 5.307 -0.639 1.00 89.50 102 PHE A O 1
ATOM 795 N N . CYS A 1 103 ? -11.351 4.035 -2.271 1.00 86.25 103 CYS A N 1
ATOM 796 C CA . CYS A 1 103 ? -10.179 4.091 -3.146 1.00 86.25 103 CYS A CA 1
ATOM 797 C C . CYS A 1 103 ? -9.845 5.524 -3.577 1.00 86.25 103 CYS A C 1
ATOM 799 O O . CYS A 1 103 ? -8.690 5.929 -3.497 1.00 86.25 103 CYS A O 1
ATOM 801 N N . LEU A 1 104 ? -10.844 6.337 -3.942 1.00 85.56 104 LEU A N 1
ATOM 802 C CA . LEU A 1 104 ? -10.626 7.758 -4.244 1.00 85.56 104 LEU A CA 1
ATOM 803 C C . LEU A 1 104 ? -9.978 8.503 -3.074 1.00 85.56 104 LEU A C 1
ATOM 805 O O . LEU A 1 104 ? -9.013 9.246 -3.257 1.00 85.56 104 LEU A O 1
ATOM 809 N N . ARG A 1 105 ? -10.486 8.282 -1.857 1.00 86.81 105 ARG A N 1
ATOM 810 C CA . ARG A 1 105 ? -9.895 8.871 -0.652 1.00 86.81 105 ARG A CA 1
ATOM 811 C C . ARG A 1 105 ? -8.488 8.333 -0.409 1.00 86.81 105 ARG A C 1
ATOM 813 O O . ARG A 1 105 ? -7.619 9.117 -0.049 1.00 86.81 105 ARG A O 1
ATOM 820 N N . ALA A 1 106 ? -8.252 7.044 -0.638 1.00 85.19 106 ALA A N 1
ATOM 821 C CA . ALA A 1 106 ? -6.941 6.421 -0.486 1.00 85.19 106 ALA A CA 1
ATOM 822 C C . ALA A 1 106 ? -5.889 7.073 -1.386 1.00 85.19 106 ALA A C 1
ATOM 824 O O . ALA A 1 106 ? -4.824 7.453 -0.903 1.00 85.19 106 ALA A O 1
ATOM 825 N N . PHE A 1 107 ? -6.210 7.299 -2.661 1.00 81.69 107 PHE A N 1
ATOM 826 C CA . PHE A 1 107 ? -5.321 8.004 -3.585 1.00 81.69 107 PHE A CA 1
ATOM 827 C C . PHE A 1 107 ? -4.977 9.414 -3.107 1.00 81.69 107 PHE A C 1
ATOM 829 O O . PHE A 1 107 ? -3.807 9.806 -3.118 1.00 81.69 107 PHE A O 1
ATOM 836 N N . MET A 1 108 ? -5.983 10.163 -2.647 1.00 83.75 108 MET A N 1
ATOM 837 C CA . MET A 1 108 ? -5.766 11.501 -2.098 1.00 83.75 108 MET A CA 1
ATOM 838 C C . MET A 1 108 ? -4.866 11.461 -0.864 1.00 83.75 108 MET A C 1
ATOM 840 O O . MET A 1 108 ? -3.938 12.260 -0.770 1.00 83.75 108 MET A O 1
ATOM 844 N N . TRP A 1 109 ? -5.099 10.525 0.057 1.00 84.75 109 TRP A N 1
ATOM 845 C CA . TRP A 1 109 ? -4.315 10.386 1.283 1.00 84.75 109 TRP A CA 1
ATOM 846 C C . TRP A 1 109 ? -2.868 9.982 1.011 1.00 84.75 109 TRP A C 1
ATOM 848 O O . TRP A 1 109 ? -1.959 10.604 1.556 1.00 84.75 109 TRP A O 1
ATOM 858 N N . ILE A 1 110 ? -2.625 9.020 0.119 1.00 82.56 110 ILE A N 1
ATOM 859 C CA . ILE A 1 110 ? -1.264 8.622 -0.266 1.00 82.56 110 ILE A CA 1
ATOM 860 C C . ILE A 1 110 ? -0.496 9.811 -0.856 1.00 82.56 110 ILE A C 1
ATOM 862 O O . ILE A 1 110 ? 0.665 10.029 -0.509 1.00 82.56 110 ILE A O 1
ATOM 866 N N . ALA A 1 111 ? -1.124 10.595 -1.737 1.00 83.50 111 ALA A N 1
ATOM 867 C CA . ALA A 1 111 ? -0.494 11.783 -2.309 1.00 83.50 111 ALA A CA 1
ATOM 868 C C . ALA A 1 111 ? -0.268 12.873 -1.249 1.00 83.50 111 ALA A C 1
ATOM 870 O O . ALA A 1 111 ? 0.809 13.469 -1.182 1.00 83.50 111 ALA A O 1
ATOM 871 N N . LEU A 1 112 ? -1.265 13.100 -0.390 1.00 87.00 112 LEU A N 1
ATOM 872 C CA . LEU A 1 112 ? -1.229 14.097 0.672 1.00 87.00 112 LEU A CA 1
ATOM 873 C C . LEU A 1 112 ? -0.088 13.837 1.654 1.00 87.00 112 LEU A C 1
ATOM 875 O O . LEU A 1 112 ? 0.666 14.756 1.957 1.00 87.00 112 LEU A O 1
ATOM 879 N N . LEU A 1 113 ? 0.078 12.595 2.107 1.00 85.94 113 LEU A N 1
ATOM 880 C CA . LEU A 1 113 ? 1.078 12.216 3.109 1.00 85.94 113 LEU A CA 1
ATOM 881 C C . LEU A 1 113 ? 2.523 12.326 2.605 1.00 85.94 113 LEU A C 1
ATOM 883 O O . LEU A 1 113 ? 3.445 12.421 3.409 1.00 85.94 113 LEU A O 1
ATO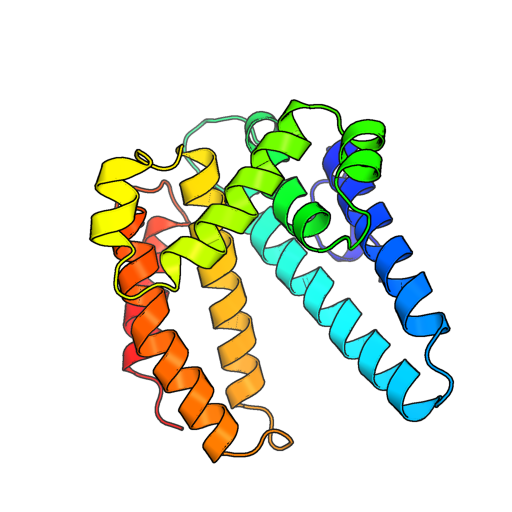M 887 N N . LYS A 1 114 ? 2.735 12.381 1.285 1.00 84.81 114 LYS A N 1
ATOM 888 C CA . LYS A 1 114 ? 4.048 12.671 0.682 1.00 84.81 114 LYS A CA 1
ATOM 889 C C . LYS A 1 114 ? 4.391 14.167 0.686 1.00 84.81 114 LYS A C 1
ATOM 891 O O . LYS A 1 114 ? 5.526 14.539 0.380 1.00 84.81 114 LYS A O 1
ATOM 896 N N . SER A 1 115 ? 3.431 15.040 1.001 1.00 85.25 115 SER A N 1
ATOM 897 C CA . SER A 1 115 ? 3.622 16.490 1.024 1.00 85.25 115 SER A CA 1
ATOM 898 C C . SER A 1 115 ? 4.311 16.960 2.304 1.00 85.25 115 SER A C 1
ATOM 900 O O . SER A 1 115 ? 3.899 16.635 3.415 1.00 85.25 115 SER A O 1
ATOM 902 N N . ARG A 1 116 ? 5.273 17.880 2.168 1.00 82.94 116 ARG A N 1
ATOM 903 C CA . ARG A 1 116 ? 5.882 18.580 3.318 1.00 82.94 116 ARG A CA 1
ATOM 904 C C . ARG A 1 116 ? 4.873 19.392 4.139 1.00 82.94 116 ARG A C 1
ATOM 906 O O . ARG A 1 116 ? 5.159 19.755 5.269 1.00 82.94 116 ARG A O 1
ATOM 913 N N . ARG A 1 117 ? 3.712 19.720 3.559 1.00 86.31 117 ARG A N 1
ATOM 914 C CA . ARG A 1 117 ? 2.633 20.479 4.212 1.00 86.31 117 ARG A CA 1
ATOM 915 C C . ARG A 1 117 ? 1.469 19.591 4.662 1.00 86.31 117 ARG A C 1
ATOM 917 O O . ARG A 1 117 ? 0.404 20.128 4.964 1.00 86.31 117 ARG A O 1
ATOM 924 N N . ALA A 1 118 ? 1.642 18.266 4.675 1.00 85.12 118 ALA A N 1
ATOM 925 C CA . ALA A 1 118 ? 0.576 17.324 5.007 1.00 85.12 118 ALA A CA 1
ATOM 926 C C . ALA A 1 118 ? -0.081 17.655 6.357 1.00 85.12 118 ALA A C 1
ATOM 928 O O . ALA A 1 118 ? -1.294 17.795 6.401 1.00 85.12 118 ALA A O 1
ATOM 929 N N . ASP A 1 119 ? 0.691 17.925 7.411 1.00 82.19 119 ASP A N 1
ATOM 930 C CA . ASP A 1 119 ? 0.187 18.305 8.740 1.00 82.19 119 ASP A CA 1
ATOM 931 C C . ASP A 1 119 ? -0.794 19.479 8.699 1.00 82.19 119 ASP A C 1
ATOM 933 O O . ASP A 1 119 ? -1.850 19.447 9.330 1.00 82.19 119 ASP A O 1
ATOM 937 N N . THR A 1 120 ? -0.469 20.518 7.930 1.00 82.62 120 THR A N 1
ATOM 938 C CA . THR A 1 120 ? -1.335 21.688 7.768 1.00 82.62 120 THR A CA 1
ATOM 939 C C . THR A 1 120 ? -2.586 21.335 6.975 1.00 82.62 120 THR A C 1
ATOM 941 O O . THR A 1 120 ? -3.687 21.697 7.371 1.00 82.62 120 THR A O 1
ATOM 944 N N . LEU A 1 121 ? -2.442 20.603 5.872 1.00 83.19 121 LEU A N 1
ATOM 945 C CA . LEU A 1 121 ? -3.556 20.234 4.997 1.00 83.19 121 LEU A CA 1
ATOM 946 C C . LEU A 1 121 ? -4.528 19.243 5.660 1.00 83.19 121 LEU A C 1
ATOM 948 O O . LEU A 1 121 ? -5.735 19.313 5.430 1.00 83.19 121 LEU A O 1
ATOM 952 N N . ILE A 1 122 ? -4.031 18.364 6.529 1.00 84.12 122 ILE A N 1
ATOM 953 C CA . ILE A 1 122 ? -4.830 17.416 7.315 1.00 84.12 122 ILE A CA 1
ATOM 954 C C . ILE A 1 122 ? -5.718 18.149 8.324 1.00 84.12 122 ILE A C 1
ATOM 956 O O . ILE A 1 122 ? -6.868 17.766 8.525 1.00 84.12 122 ILE A O 1
ATOM 960 N N . LYS A 1 123 ? -5.241 19.259 8.906 1.00 81.19 123 LYS A N 1
ATOM 961 C CA . LYS A 1 123 ? -6.075 20.102 9.782 1.00 81.19 123 LYS A CA 1
ATOM 962 C C . LYS A 1 123 ? -7.312 20.648 9.060 1.00 81.19 123 LYS A C 1
ATOM 964 O O . LYS A 1 123 ? -8.340 20.819 9.703 1.00 81.19 123 LYS A O 1
ATOM 969 N N . PHE A 1 124 ? -7.228 20.885 7.749 1.00 81.88 124 PHE A N 1
ATOM 970 C CA . PHE A 1 124 ? -8.350 21.379 6.941 1.00 81.88 124 PHE A CA 1
ATOM 971 C C . PHE A 1 124 ? -9.221 20.267 6.345 1.00 81.88 124 PHE A C 1
ATOM 973 O O . PHE A 1 124 ? -10.424 20.451 6.194 1.00 81.88 124 PHE A O 1
ATOM 980 N N . SER A 1 125 ? -8.630 19.125 5.992 1.00 76.94 125 SER A N 1
ATOM 981 C CA . SER A 1 125 ? -9.330 18.013 5.326 1.00 76.94 125 SER A CA 1
ATOM 982 C C . SER A 1 125 ? -9.948 16.993 6.288 1.00 76.94 125 SER A C 1
ATOM 984 O O . SER A 1 125 ? -10.743 16.156 5.861 1.00 76.94 125 SER A O 1
ATOM 986 N N . GLY A 1 126 ? -9.633 17.089 7.583 1.00 80.81 126 GLY A N 1
ATOM 987 C CA . GLY A 1 126 ? -10.077 16.146 8.605 1.00 80.81 126 GLY A CA 1
ATOM 988 C C . GLY A 1 126 ? -9.135 14.949 8.747 1.00 80.81 126 GLY A C 1
ATOM 989 O O . GLY A 1 126 ? -8.217 14.742 7.955 1.00 80.81 126 GLY A O 1
ATOM 990 N N . GLN A 1 127 ? -9.341 14.163 9.804 1.00 83.88 127 GLN A N 1
ATOM 991 C CA . GLN A 1 127 ? -8.533 12.969 10.061 1.00 83.88 127 GLN A CA 1
ATOM 992 C C . GLN A 1 127 ? -8.970 11.806 9.155 1.00 83.88 127 GLN A C 1
ATOM 994 O O . GLN A 1 127 ? -10.163 11.676 8.860 1.00 83.88 127 GLN A O 1
ATOM 999 N N . PRO A 1 128 ? -8.038 10.939 8.722 1.00 89.06 128 PRO A N 1
ATOM 1000 C CA . PRO A 1 128 ? -8.397 9.731 7.990 1.00 89.06 128 PRO A CA 1
ATOM 1001 C C . PRO A 1 128 ? -9.195 8.786 8.900 1.00 89.06 128 PRO A C 1
ATOM 1003 O O . PRO A 1 128 ? -8.939 8.709 10.102 1.00 89.06 128 PRO A O 1
ATOM 1006 N N . SER A 1 129 ? -10.148 8.042 8.329 1.00 90.81 129 SER A N 1
ATOM 1007 C CA . SER A 1 129 ? -10.852 6.984 9.067 1.00 90.81 129 SER A CA 1
ATOM 1008 C C . SER A 1 129 ? -9.891 5.869 9.486 1.00 90.81 129 SER A C 1
ATOM 1010 O O . SER A 1 129 ? -8.840 5.694 8.868 1.00 90.81 129 SER A O 1
ATOM 1012 N N . ASP A 1 130 ? -10.263 5.052 10.474 1.00 92.06 130 ASP A N 1
ATOM 1013 C CA . ASP A 1 130 ? -9.393 3.964 10.944 1.00 92.06 130 ASP A CA 1
ATOM 1014 C C . ASP A 1 130 ? -9.015 2.991 9.828 1.00 92.06 130 ASP A C 1
ATOM 1016 O O . ASP A 1 130 ? -7.843 2.677 9.657 1.00 92.06 130 ASP A O 1
ATOM 1020 N N . ARG A 1 131 ? -9.968 2.625 8.964 1.00 93.19 131 ARG A N 1
ATOM 1021 C CA . ARG A 1 131 ? -9.688 1.774 7.796 1.00 93.19 131 ARG A CA 1
ATOM 1022 C C . ARG A 1 131 ? -8.696 2.415 6.820 1.00 93.19 131 ARG A C 1
ATOM 1024 O O . ARG A 1 131 ? -7.885 1.719 6.220 1.00 93.19 131 ARG A O 1
ATOM 1031 N N . MET A 1 132 ? -8.745 3.740 6.661 1.00 92.69 132 MET A N 1
ATOM 1032 C CA . MET A 1 132 ? -7.799 4.469 5.813 1.00 92.69 132 MET A CA 1
ATOM 1033 C C . MET A 1 132 ? -6.402 4.506 6.434 1.00 92.69 132 MET A C 1
ATOM 1035 O O . MET A 1 132 ? -5.408 4.358 5.723 1.00 92.69 132 MET A O 1
ATOM 1039 N N . ARG A 1 133 ? -6.320 4.674 7.759 1.00 94.25 133 ARG A N 1
ATOM 1040 C CA . ARG A 1 133 ? -5.057 4.617 8.504 1.00 94.25 133 ARG A CA 1
ATOM 1041 C C . ARG A 1 133 ? -4.432 3.228 8.397 1.00 94.25 133 ARG A C 1
ATOM 1043 O O . ARG A 1 133 ? -3.258 3.133 8.063 1.00 94.25 133 ARG A O 1
ATOM 1050 N N . GLU A 1 134 ? -5.223 2.173 8.588 1.00 95.31 134 GLU A N 1
ATOM 1051 C CA . GLU A 1 134 ? -4.787 0.778 8.437 1.00 95.31 134 GLU A CA 1
ATOM 1052 C C . GLU A 1 134 ? -4.258 0.496 7.030 1.00 95.31 134 GLU A C 1
ATOM 1054 O O . GLU A 1 134 ? -3.136 0.018 6.871 1.00 95.31 134 GLU A O 1
ATOM 1059 N N . PHE A 1 135 ? -5.032 0.862 6.004 1.00 94.94 135 PHE A N 1
ATOM 1060 C CA . PHE A 1 135 ? -4.630 0.710 4.607 1.00 94.94 135 PHE A CA 1
ATOM 1061 C C . PHE A 1 135 ? -3.325 1.455 4.296 1.00 94.94 135 PHE A C 1
ATOM 1063 O O . PHE A 1 135 ? -2.413 0.910 3.670 1.00 94.94 135 PHE A O 1
ATOM 1070 N N . THR A 1 136 ? -3.215 2.699 4.762 1.00 93.56 136 THR A N 1
ATOM 1071 C CA . THR A 1 136 ? -2.029 3.531 4.541 1.00 93.56 136 THR A CA 1
ATOM 1072 C C . THR A 1 136 ? -0.802 2.942 5.234 1.00 93.56 136 THR A C 1
ATOM 1074 O O . THR A 1 136 ? 0.251 2.841 4.608 1.00 93.56 136 THR A O 1
ATOM 1077 N N . ALA A 1 137 ? -0.930 2.518 6.495 1.00 95.75 137 ALA A N 1
ATOM 1078 C CA . ALA A 1 137 ? 0.155 1.881 7.235 1.00 95.75 137 ALA A CA 1
ATOM 1079 C C . ALA A 1 137 ? 0.621 0.600 6.532 1.00 95.75 137 ALA A C 1
ATOM 1081 O O . ALA A 1 137 ? 1.813 0.447 6.272 1.00 95.75 137 ALA A O 1
ATOM 1082 N N . ALA A 1 138 ? -0.310 -0.270 6.130 1.00 95.94 138 ALA A N 1
ATOM 1083 C CA . ALA A 1 138 ? 0.019 -1.500 5.416 1.00 95.94 138 ALA A CA 1
ATOM 1084 C C . ALA A 1 138 ? 0.721 -1.236 4.073 1.00 95.94 138 ALA A C 1
ATOM 1086 O O . ALA A 1 138 ? 1.688 -1.917 3.727 1.00 95.94 138 ALA A O 1
ATOM 1087 N N . THR A 1 139 ? 0.284 -0.208 3.342 1.00 92.94 139 THR A N 1
ATOM 1088 C CA . THR A 1 139 ? 0.907 0.217 2.078 1.00 92.94 139 THR A CA 1
ATOM 1089 C C . THR A 1 139 ? 2.328 0.744 2.292 1.00 92.94 139 THR A C 1
ATOM 1091 O O . THR A 1 139 ? 3.225 0.425 1.515 1.00 92.94 139 THR A O 1
ATOM 1094 N N . ILE A 1 140 ? 2.566 1.523 3.353 1.00 93.88 140 ILE A N 1
ATOM 1095 C CA . ILE A 1 140 ? 3.906 2.026 3.695 1.00 93.88 140 ILE A CA 1
ATOM 1096 C C . ILE A 1 140 ? 4.831 0.872 4.094 1.00 93.88 140 ILE A C 1
ATOM 1098 O O . ILE A 1 140 ? 5.943 0.784 3.578 1.00 93.88 140 ILE A O 1
ATOM 1102 N N . ILE A 1 141 ? 4.367 -0.031 4.965 1.00 95.44 141 ILE A N 1
ATOM 1103 C CA . ILE A 1 141 ? 5.146 -1.184 5.441 1.00 95.44 141 ILE A CA 1
ATOM 1104 C C . ILE A 1 141 ? 5.583 -2.064 4.268 1.00 95.44 141 ILE A C 1
ATOM 1106 O O . ILE A 1 141 ? 6.761 -2.384 4.109 1.00 95.44 141 ILE A O 1
ATOM 1110 N N . THR A 1 142 ? 4.641 -2.430 3.403 1.00 92.94 142 THR A N 1
ATOM 1111 C CA . THR A 1 142 ? 4.934 -3.283 2.245 1.00 92.94 142 THR A CA 1
ATOM 1112 C C . THR A 1 142 ? 5.761 -2.572 1.182 1.00 92.94 142 THR A C 1
ATOM 1114 O O . THR A 1 142 ? 6.690 -3.174 0.643 1.00 92.94 142 THR A O 1
ATOM 1117 N N . GLY A 1 143 ? 5.505 -1.283 0.940 1.00 90.94 143 GLY A N 1
ATOM 1118 C CA . GLY A 1 143 ? 6.321 -0.444 0.063 1.00 90.94 143 GLY A CA 1
ATOM 1119 C C . GLY A 1 143 ? 7.776 -0.356 0.525 1.00 90.94 143 GLY A C 1
ATOM 1120 O O . GLY A 1 143 ? 8.689 -0.488 -0.288 1.00 90.94 143 GLY A O 1
ATOM 1121 N N . PHE A 1 144 ? 8.013 -0.234 1.833 1.00 92.56 144 PHE A N 1
ATOM 1122 C CA . PHE A 1 144 ? 9.363 -0.253 2.388 1.00 92.56 144 PHE A CA 1
ATOM 1123 C C . PHE A 1 144 ? 10.039 -1.620 2.262 1.00 92.56 144 PHE A C 1
ATOM 1125 O O . PHE A 1 144 ? 11.198 -1.698 1.863 1.00 92.56 144 PHE A O 1
ATOM 1132 N N . ASN A 1 145 ? 9.319 -2.709 2.542 1.00 92.12 145 ASN A N 1
ATOM 1133 C CA . ASN A 1 145 ? 9.855 -4.062 2.377 1.00 92.12 145 ASN A CA 1
ATOM 1134 C C . ASN A 1 145 ? 10.260 -4.344 0.925 1.00 92.12 145 ASN A C 1
ATOM 1136 O O . ASN A 1 145 ? 11.275 -4.997 0.683 1.00 92.12 145 ASN A O 1
ATOM 1140 N N . ARG A 1 146 ? 9.498 -3.820 -0.040 1.00 90.44 146 ARG A N 1
ATOM 1141 C CA . ARG A 1 146 ? 9.874 -3.831 -1.454 1.00 90.44 146 ARG A CA 1
ATOM 1142 C C . ARG A 1 146 ? 11.148 -3.024 -1.697 1.00 90.44 146 ARG A C 1
ATOM 1144 O O . ARG A 1 146 ? 12.092 -3.568 -2.264 1.00 90.44 146 ARG A O 1
ATOM 1151 N N . ALA A 1 147 ? 11.204 -1.782 -1.218 1.00 88.94 147 ALA A N 1
ATOM 1152 C CA . ALA A 1 147 ? 12.379 -0.926 -1.371 1.00 88.94 147 ALA A CA 1
ATOM 1153 C C . ALA A 1 147 ? 13.654 -1.570 -0.797 1.00 88.94 147 ALA A C 1
ATOM 1155 O O . ALA A 1 147 ? 14.690 -1.555 -1.451 1.00 88.94 147 ALA A O 1
ATOM 1156 N N . LYS A 1 148 ? 13.580 -2.227 0.372 1.00 90.31 148 LYS A N 1
ATOM 1157 C CA . LYS A 1 148 ? 14.712 -2.971 0.95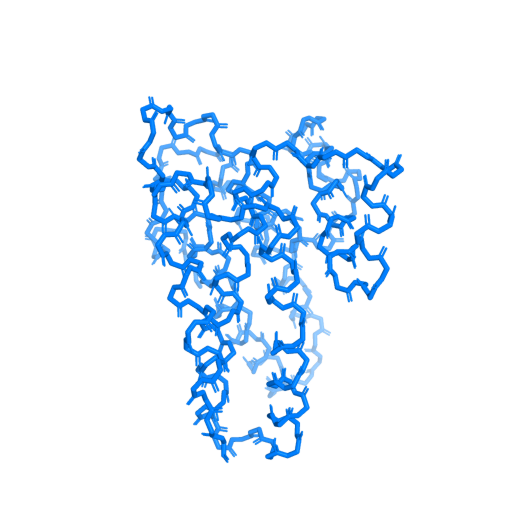7 1.00 90.31 148 LYS A CA 1
ATOM 1158 C C . LYS A 1 148 ? 15.265 -4.040 0.012 1.00 90.31 148 LYS A C 1
ATOM 1160 O O . LYS A 1 148 ? 16.479 -4.190 -0.084 1.00 90.31 148 LYS A O 1
ATOM 1165 N N . ARG A 1 149 ? 14.397 -4.773 -0.695 1.00 89.19 149 ARG A N 1
ATOM 1166 C CA . ARG A 1 149 ? 14.831 -5.761 -1.698 1.00 89.19 149 ARG A CA 1
ATOM 1167 C C . ARG A 1 149 ? 15.459 -5.085 -2.915 1.00 89.19 149 ARG A C 1
ATOM 1169 O O . ARG A 1 149 ? 16.481 -5.550 -3.405 1.00 89.19 149 ARG A O 1
ATOM 1176 N N . GLU A 1 150 ? 14.876 -3.979 -3.372 1.00 87.38 150 GLU A N 1
ATOM 1177 C CA . GLU A 1 150 ? 15.392 -3.203 -4.507 1.00 87.38 150 GLU A CA 1
ATOM 1178 C C . GLU A 1 150 ? 16.766 -2.582 -4.206 1.00 87.38 150 GLU A C 1
ATOM 1180 O O . GLU A 1 150 ? 17.646 -2.590 -5.064 1.00 87.38 150 GLU A O 1
ATOM 1185 N N . PHE A 1 151 ? 17.023 -2.144 -2.974 1.00 88.19 151 PHE A N 1
ATOM 1186 C CA . PHE A 1 151 ? 18.344 -1.663 -2.562 1.00 88.19 151 PHE A CA 1
ATOM 1187 C C . PHE A 1 151 ? 19.442 -2.728 -2.694 1.00 88.19 151 PHE A C 1
ATOM 1189 O O . PHE A 1 151 ? 20.568 -2.402 -3.076 1.00 88.19 151 PHE A O 1
ATOM 1196 N N . GLY A 1 152 ? 19.107 -4.003 -2.480 1.00 84.94 152 GLY A N 1
ATOM 1197 C CA . GLY A 1 152 ? 20.013 -5.131 -2.711 1.00 84.94 152 GLY A CA 1
ATOM 1198 C C . GLY A 1 152 ? 20.218 -5.500 -4.187 1.00 84.94 152 GLY A C 1
ATOM 1199 O O . GLY A 1 152 ? 21.074 -6.327 -4.486 1.00 84.94 152 GLY A O 1
ATOM 1200 N N . ASN A 1 153 ? 19.464 -4.916 -5.125 1.00 85.12 153 ASN A N 1
ATOM 1201 C CA . ASN A 1 153 ? 19.544 -5.265 -6.543 1.00 85.12 153 ASN A CA 1
ATOM 1202 C C . ASN A 1 153 ? 20.759 -4.588 -7.211 1.00 85.12 153 ASN A C 1
ATOM 1204 O O . ASN A 1 153 ? 20.804 -3.355 -7.255 1.00 85.12 153 ASN A O 1
ATOM 1208 N N . PRO A 1 154 ? 21.733 -5.335 -7.767 1.00 83.38 154 PRO A N 1
ATOM 1209 C CA . PRO A 1 154 ? 22.916 -4.748 -8.404 1.00 83.38 154 PRO A CA 1
ATOM 1210 C C . PRO A 1 154 ? 22.600 -3.988 -9.702 1.00 83.38 154 PRO A C 1
ATOM 1212 O O . PRO A 1 154 ? 23.415 -3.194 -10.154 1.00 83.38 154 PRO A O 1
ATOM 1215 N N . ASN A 1 155 ? 21.418 -4.193 -10.291 1.00 86.06 155 ASN A N 1
ATOM 1216 C CA . ASN A 1 155 ? 21.020 -3.559 -11.550 1.00 86.06 155 ASN A CA 1
ATOM 1217 C C . ASN A 1 155 ? 20.453 -2.140 -11.378 1.00 86.06 155 ASN A C 1
ATOM 1219 O O . ASN A 1 155 ? 20.129 -1.490 -12.371 1.00 86.06 155 ASN A O 1
ATOM 1223 N N . ILE A 1 156 ? 20.275 -1.673 -10.140 1.00 83.88 156 ILE A N 1
ATOM 1224 C CA . ILE A 1 156 ? 19.803 -0.316 -9.852 1.00 83.88 156 ILE A CA 1
ATOM 1225 C C . ILE A 1 156 ? 21.014 0.551 -9.511 1.00 83.88 156 ILE A C 1
ATOM 1227 O O . ILE A 1 156 ? 21.816 0.184 -8.653 1.00 83.88 156 ILE A O 1
ATOM 1231 N N . ASP A 1 157 ? 21.115 1.704 -10.170 1.00 90.75 157 ASP A N 1
ATOM 1232 C CA . ASP A 1 157 ? 22.166 2.697 -9.938 1.00 90.75 157 ASP A CA 1
ATOM 1233 C C . ASP A 1 157 ? 22.229 3.145 -8.466 1.00 90.75 157 ASP A C 1
ATOM 1235 O O . ASP A 1 157 ? 21.198 3.373 -7.826 1.00 90.75 157 ASP A O 1
ATOM 1239 N N . GLU A 1 158 ? 23.441 3.295 -7.926 1.00 89.38 158 GLU A N 1
ATOM 1240 C CA . GLU A 1 158 ? 23.653 3.666 -6.521 1.00 89.38 158 GLU A CA 1
ATOM 1241 C C . GLU A 1 158 ? 23.082 5.049 -6.185 1.00 89.38 158 GLU A C 1
ATOM 1243 O O . GLU A 1 158 ? 22.479 5.217 -5.122 1.00 89.38 158 GLU A O 1
ATOM 1248 N N . ASN A 1 159 ? 23.176 6.025 -7.097 1.00 91.50 159 ASN A N 1
ATOM 1249 C CA . ASN A 1 159 ? 22.598 7.351 -6.865 1.00 91.50 159 ASN A CA 1
ATOM 1250 C C . ASN A 1 159 ? 21.069 7.288 -6.849 1.00 91.50 159 ASN A C 1
ATOM 1252 O O . ASN A 1 159 ? 20.428 7.981 -6.056 1.00 91.50 159 ASN A O 1
ATOM 1256 N N . GLU A 1 160 ? 20.468 6.440 -7.687 1.00 90.44 160 GLU A N 1
ATOM 1257 C CA . GLU A 1 160 ? 19.025 6.205 -7.657 1.00 90.44 160 GLU A CA 1
ATOM 1258 C C . GLU A 1 160 ? 18.588 5.552 -6.340 1.00 90.44 160 GLU A C 1
ATOM 1260 O O . GLU A 1 160 ? 17.613 6.008 -5.734 1.00 90.44 160 GLU A O 1
ATOM 1265 N N . LYS A 1 161 ? 19.327 4.551 -5.844 1.00 90.94 161 LYS A N 1
ATOM 1266 C CA . LYS A 1 161 ? 19.049 3.931 -4.536 1.00 90.94 161 LYS A CA 1
ATOM 1267 C C . LYS A 1 161 ? 19.146 4.950 -3.405 1.00 90.94 161 LYS A C 1
ATOM 1269 O O . LYS A 1 161 ? 18.234 5.036 -2.584 1.00 90.94 161 LYS A O 1
ATOM 1274 N N . MET A 1 162 ? 20.206 5.758 -3.395 1.00 91.69 162 MET A N 1
ATOM 1275 C CA . MET A 1 162 ? 20.410 6.834 -2.423 1.00 91.69 162 MET A CA 1
ATOM 1276 C C . MET A 1 162 ? 19.254 7.836 -2.448 1.00 91.69 162 MET A C 1
ATOM 1278 O O . MET A 1 162 ? 18.649 8.115 -1.412 1.00 91.69 162 MET A O 1
ATOM 1282 N N . ARG A 1 163 ? 18.862 8.307 -3.638 1.00 91.75 163 ARG A N 1
ATOM 1283 C CA . ARG A 1 163 ? 17.737 9.236 -3.821 1.00 91.75 163 ARG A CA 1
ATOM 1284 C C . ARG A 1 163 ? 16.418 8.659 -3.304 1.00 91.75 163 ARG A C 1
ATOM 1286 O O . ARG A 1 163 ? 15.635 9.373 -2.671 1.00 91.75 163 ARG A O 1
ATOM 1293 N N . GLN A 1 164 ? 16.152 7.382 -3.570 1.00 90.56 164 GLN A N 1
ATOM 1294 C CA . GLN A 1 164 ? 14.960 6.696 -3.070 1.00 90.56 164 GLN A CA 1
ATOM 1295 C C . GLN A 1 164 ? 14.998 6.523 -1.550 1.00 90.56 164 GLN A C 1
ATOM 1297 O O . GLN A 1 164 ? 14.007 6.817 -0.879 1.00 90.56 164 GLN A O 1
ATOM 1302 N N . LEU A 1 165 ? 16.137 6.117 -0.985 1.00 91.69 165 LEU A N 1
ATOM 1303 C CA . LEU A 1 165 ? 16.303 5.978 0.458 1.00 91.69 165 LEU A CA 1
ATOM 1304 C C . LEU A 1 165 ? 16.094 7.312 1.181 1.00 91.69 165 LEU A C 1
ATOM 1306 O O . LEU A 1 165 ? 15.346 7.363 2.155 1.00 91.69 165 LEU A O 1
ATOM 1310 N N . GLU A 1 166 ? 16.681 8.403 0.691 1.00 91.75 166 GLU A N 1
ATOM 1311 C CA . GLU A 1 166 ? 16.456 9.749 1.232 1.00 91.75 166 GLU A CA 1
ATOM 1312 C C . GLU A 1 166 ? 14.983 10.162 1.151 1.00 91.75 166 GLU A C 1
ATOM 1314 O O . GLU A 1 166 ? 14.426 10.736 2.095 1.00 91.75 166 GLU A O 1
ATOM 1319 N N . HIS A 1 167 ? 14.318 9.847 0.034 1.00 90.75 167 HIS A N 1
ATOM 1320 C CA . HIS A 1 167 ? 12.890 10.089 -0.115 1.00 90.75 167 HIS A CA 1
ATOM 1321 C C . HIS A 1 167 ? 12.077 9.347 0.953 1.00 90.75 167 HIS A C 1
ATOM 1323 O O . HIS A 1 167 ? 11.206 9.957 1.585 1.00 90.75 167 HIS A O 1
ATOM 1329 N N . TYR A 1 168 ? 12.357 8.065 1.192 1.00 90.94 168 TYR A N 1
ATOM 1330 C CA . TYR A 1 168 ? 11.653 7.277 2.203 1.00 90.94 168 TYR A CA 1
ATOM 1331 C C . TYR A 1 168 ? 11.980 7.740 3.626 1.00 90.94 168 TYR A C 1
ATOM 1333 O O . TYR A 1 168 ? 11.049 7.941 4.408 1.00 90.94 168 TYR A O 1
ATOM 1341 N N . LYS A 1 169 ? 13.258 8.016 3.941 1.00 91.88 169 LYS A N 1
ATOM 1342 C CA . LYS A 1 169 ? 13.709 8.562 5.240 1.00 91.88 169 LYS A CA 1
ATOM 1343 C C . LYS A 1 169 ? 12.964 9.844 5.610 1.00 91.88 169 LYS A C 1
ATOM 1345 O O . LYS A 1 169 ? 12.718 10.098 6.784 1.00 91.88 169 LYS A O 1
ATOM 1350 N N . ARG A 1 170 ? 12.561 10.640 4.615 1.00 89.19 170 ARG A N 1
ATOM 1351 C CA . ARG A 1 170 ? 11.743 11.840 4.824 1.00 89.19 170 A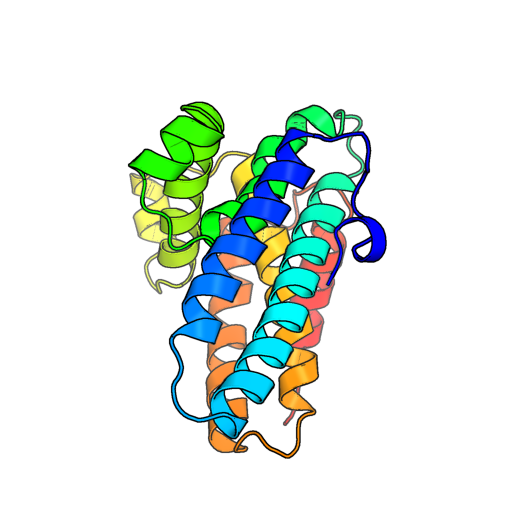RG A CA 1
ATOM 1352 C C . ARG A 1 170 ? 10.245 11.546 4.915 1.00 89.19 170 ARG A C 1
ATOM 1354 O O . ARG A 1 170 ? 9.569 12.089 5.781 1.00 89.19 170 ARG A O 1
ATOM 1361 N N . THR A 1 171 ? 9.703 10.772 3.977 1.00 90.94 171 THR A N 1
ATOM 1362 C CA . THR A 1 171 ? 8.245 10.670 3.785 1.00 90.94 171 THR A CA 1
ATOM 1363 C C . THR A 1 171 ? 7.576 9.662 4.710 1.00 90.94 171 THR A C 1
ATOM 1365 O O . THR A 1 171 ? 6.490 9.944 5.212 1.00 90.94 171 THR A O 1
ATOM 1368 N N . TYR A 1 172 ? 8.198 8.511 4.969 1.00 93.12 172 TYR A N 1
ATOM 1369 C CA . TYR A 1 172 ? 7.567 7.443 5.749 1.00 93.12 172 TYR A CA 1
ATOM 1370 C C . TYR A 1 172 ? 7.427 7.797 7.236 1.00 93.12 172 TYR A C 1
ATOM 1372 O O . TYR A 1 172 ? 6.320 7.635 7.754 1.00 93.12 172 TYR A O 1
ATOM 1380 N N . PRO A 1 173 ? 8.440 8.374 7.918 1.00 93.12 173 PRO A N 1
ATOM 1381 C CA . PRO A 1 173 ? 8.275 8.832 9.299 1.00 93.12 173 PRO A CA 1
ATOM 1382 C C . PRO A 1 173 ? 7.175 9.872 9.473 1.00 93.12 173 PRO A C 1
ATOM 1384 O O . PRO A 1 173 ? 6.341 9.755 10.374 1.00 93.12 173 PRO A O 1
ATOM 1387 N N . GLN A 1 174 ? 7.125 10.857 8.574 1.00 91.88 174 GLN A N 1
ATOM 1388 C CA . GLN A 1 174 ? 6.077 11.871 8.583 1.00 91.88 174 GLN A CA 1
ATOM 1389 C C . GLN A 1 174 ? 4.696 11.230 8.385 1.00 91.88 174 GLN A C 1
ATOM 1391 O O . GLN A 1 174 ? 3.788 11.459 9.182 1.00 91.88 174 GLN A O 1
ATOM 1396 N N . ALA A 1 175 ? 4.539 10.391 7.358 1.00 92.69 175 ALA A N 1
ATOM 1397 C CA . ALA A 1 175 ? 3.268 9.752 7.042 1.00 92.69 175 ALA A CA 1
ATOM 1398 C C . ALA A 1 175 ? 2.756 8.865 8.189 1.00 92.69 175 ALA A C 1
ATOM 1400 O O . ALA A 1 175 ? 1.591 8.985 8.570 1.00 92.69 175 ALA A O 1
ATOM 1401 N N . LEU A 1 176 ? 3.622 8.030 8.777 1.00 94.62 176 LEU A N 1
ATOM 1402 C CA . LEU A 1 176 ? 3.276 7.152 9.902 1.00 94.62 176 LEU A CA 1
ATOM 1403 C C . LEU A 1 176 ? 2.918 7.944 11.168 1.00 94.62 176 LEU A C 1
ATOM 1405 O O . LEU A 1 176 ? 1.986 7.572 11.884 1.00 94.62 176 LEU A O 1
ATOM 1409 N N . THR A 1 177 ? 3.589 9.073 11.412 1.00 92.75 177 THR A N 1
ATOM 1410 C CA . THR A 1 177 ? 3.246 9.985 12.516 1.00 92.75 177 THR A CA 1
ATOM 1411 C C . THR A 1 177 ? 1.867 10.609 12.307 1.00 92.75 177 THR A C 1
ATOM 1413 O O . THR A 1 177 ? 1.033 10.610 13.213 1.00 92.75 177 THR A O 1
ATOM 1416 N N . LEU A 1 178 ? 1.590 11.088 11.093 1.00 92.38 178 LEU A N 1
ATOM 1417 C CA . LEU A 1 178 ? 0.336 11.753 10.738 1.00 92.38 178 LEU A CA 1
ATOM 1418 C C . LEU A 1 178 ? -0.889 10.853 10.868 1.00 92.38 178 LEU A C 1
ATOM 1420 O O . LEU A 1 178 ? -1.934 11.301 11.335 1.00 92.38 178 LEU A O 1
ATOM 1424 N N . ILE A 1 179 ? -0.760 9.581 10.497 1.00 93.50 179 ILE A N 1
ATOM 1425 C CA . ILE A 1 179 ? -1.830 8.593 10.674 1.00 93.50 179 ILE A CA 1
ATOM 1426 C C . ILE A 1 179 ? -1.839 7.976 12.079 1.00 93.50 179 ILE A C 1
ATOM 1428 O O . ILE A 1 179 ? -2.618 7.055 12.322 1.00 93.50 179 ILE A O 1
ATOM 1432 N N . LYS A 1 180 ? -0.991 8.451 13.005 1.00 94.56 180 LYS A N 1
ATOM 1433 C CA . LYS A 1 180 ? -0.827 7.907 14.363 1.00 94.56 180 LYS A CA 1
ATOM 1434 C C . LYS A 1 180 ? -0.650 6.386 14.340 1.00 94.56 180 LYS A C 1
ATOM 1436 O O . LYS A 1 180 ? -1.445 5.654 14.925 1.00 94.56 180 LYS A O 1
ATOM 1441 N N . ALA A 1 181 ? 0.340 5.903 13.591 1.00 95.12 181 ALA A N 1
ATOM 1442 C CA . ALA A 1 181 ? 0.548 4.470 13.384 1.00 95.12 181 ALA A CA 1
ATOM 1443 C C . ALA A 1 181 ? 0.800 3.701 14.695 1.00 95.12 181 ALA A C 1
ATOM 1445 O O . ALA A 1 181 ? 0.421 2.543 14.813 1.00 95.12 181 ALA A O 1
ATOM 1446 N N . ASN A 1 182 ? 1.354 4.368 15.710 1.00 94.62 182 ASN A N 1
ATOM 1447 C CA . ASN A 1 182 ? 1.584 3.813 17.046 1.00 94.62 182 ASN A CA 1
ATOM 1448 C C . ASN A 1 182 ? 0.303 3.482 17.834 1.00 94.62 182 ASN A C 1
ATOM 1450 O O . ASN A 1 182 ? 0.388 2.801 18.848 1.00 94.62 182 ASN A O 1
ATOM 1454 N N . THR A 1 183 ? -0.863 3.983 17.415 1.00 95.56 183 THR A N 1
ATOM 1455 C CA . THR A 1 183 ? -2.156 3.651 18.037 1.00 95.56 183 THR A CA 1
ATOM 1456 C C . THR A 1 183 ? -3.002 2.717 17.179 1.00 95.56 183 THR A C 1
ATOM 1458 O O . THR A 1 183 ? -4.177 2.508 17.479 1.00 95.56 183 THR A O 1
ATOM 1461 N N . LEU A 1 184 ? -2.443 2.197 16.084 1.00 96.31 184 LEU A N 1
ATOM 1462 C CA . LEU A 1 184 ? -3.114 1.188 15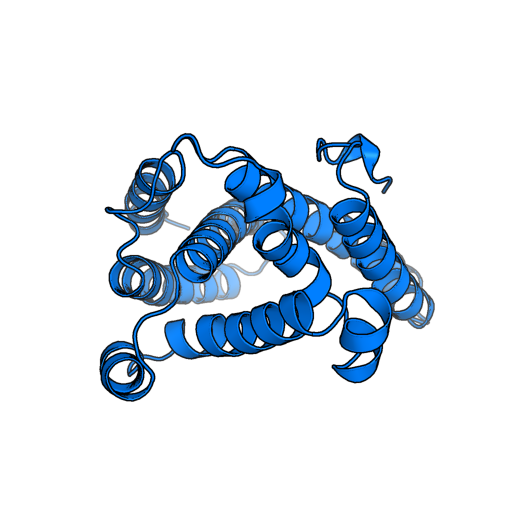.276 1.00 96.31 184 LEU A CA 1
ATOM 1463 C C . LEU A 1 184 ? -3.092 -0.171 15.986 1.00 96.31 184 LEU A C 1
ATOM 1465 O O . LEU A 1 184 ? -2.192 -0.440 16.777 1.00 96.31 184 LEU A O 1
ATOM 1469 N N . PRO A 1 185 ? -4.073 -1.037 15.708 1.00 96.62 185 PRO A N 1
ATOM 1470 C CA . PRO A 1 185 ? -4.062 -2.395 16.230 1.00 96.62 185 PRO A CA 1
ATOM 1471 C C . PRO A 1 185 ? -2.904 -3.217 15.647 1.00 96.62 185 PRO A C 1
ATOM 1473 O O . PRO A 1 185 ? -2.397 -2.946 14.553 1.00 96.62 185 PRO A O 1
ATOM 1476 N N . GLU A 1 186 ? -2.497 -4.253 16.374 1.00 96.56 186 GLU A N 1
ATOM 1477 C CA . GLU A 1 186 ? -1.450 -5.163 15.915 1.00 96.56 186 GLU A CA 1
ATOM 1478 C C . GLU A 1 186 ? -1.907 -5.973 14.693 1.00 96.56 186 GLU A C 1
ATOM 1480 O O . GLU A 1 186 ? -3.093 -6.294 14.586 1.00 96.56 186 GLU A O 1
ATOM 1485 N N . PRO A 1 187 ? -0.999 -6.315 13.759 1.00 96.94 187 PRO A N 1
ATOM 1486 C CA . PRO A 1 187 ? 0.458 -6.120 13.829 1.00 96.94 187 PRO A CA 1
ATOM 1487 C C . PRO A 1 187 ? 0.962 -4.762 13.290 1.00 96.94 187 PRO A C 1
ATOM 1489 O O . PRO A 1 187 ? 2.168 -4.572 13.116 1.00 96.94 187 PRO A O 1
ATOM 1492 N N . LEU A 1 188 ? 0.069 -3.824 12.946 1.00 97.44 188 LEU A N 1
ATOM 1493 C CA . LEU A 1 188 ? 0.454 -2.593 12.247 1.00 97.44 188 LEU A CA 1
ATOM 1494 C C . LEU A 1 188 ? 1.292 -1.652 13.109 1.00 97.44 188 LEU A C 1
ATOM 1496 O O . LEU A 1 188 ? 2.221 -1.039 12.580 1.00 97.44 188 LEU A O 1
ATOM 1500 N N . ALA A 1 189 ? 0.985 -1.527 14.403 1.00 96.88 189 ALA A N 1
ATOM 1501 C CA . ALA A 1 189 ? 1.754 -0.673 15.304 1.00 96.88 189 ALA A CA 1
ATOM 1502 C C . ALA A 1 189 ? 3.201 -1.157 15.428 1.00 96.88 189 ALA A C 1
ATOM 1504 O O . ALA A 1 189 ? 4.123 -0.387 15.139 1.00 96.88 189 ALA A O 1
ATOM 1505 N N . THR A 1 190 ? 3.406 -2.436 15.757 1.00 97.38 190 THR A N 1
ATOM 1506 C CA . THR A 1 190 ? 4.751 -3.008 15.896 1.00 97.38 190 THR A CA 1
ATOM 1507 C C . THR A 1 190 ? 5.537 -2.942 14.584 1.00 97.38 190 THR A C 1
ATOM 1509 O O . THR A 1 190 ? 6.680 -2.488 14.571 1.00 97.38 190 THR A O 1
ATOM 1512 N N . GLN A 1 191 ? 4.933 -3.308 13.448 1.00 97.38 191 GLN A N 1
ATOM 1513 C CA . GLN A 1 191 ? 5.636 -3.263 12.157 1.00 97.38 191 GLN A CA 1
ATOM 1514 C C . GLN A 1 191 ? 5.941 -1.836 11.686 1.00 97.38 191 GLN A C 1
ATOM 1516 O O . GLN A 1 191 ? 6.975 -1.605 11.059 1.00 97.38 191 GLN A O 1
ATOM 1521 N N . SER A 1 192 ? 5.084 -0.863 12.007 1.00 97.31 192 SER A N 1
ATOM 1522 C CA . SER A 1 192 ? 5.371 0.547 11.728 1.00 97.31 192 SER A CA 1
ATOM 1523 C C . SER A 1 192 ? 6.552 1.045 12.558 1.00 97.31 192 SER A C 1
ATOM 1525 O O . SER A 1 192 ? 7.400 1.754 12.028 1.00 97.31 192 SER A O 1
ATOM 1527 N N . ALA A 1 193 ? 6.635 0.663 13.837 1.00 96.06 193 ALA A N 1
ATOM 1528 C CA . ALA A 1 193 ? 7.770 1.006 14.691 1.00 96.06 193 ALA A CA 1
ATOM 1529 C C . ALA A 1 193 ? 9.077 0.388 14.168 1.00 96.06 193 ALA A C 1
ATOM 1531 O O . ALA A 1 193 ? 10.058 1.111 14.002 1.00 96.06 193 ALA A O 1
ATOM 1532 N N . GLN A 1 194 ? 9.058 -0.901 13.808 1.00 96.44 194 GLN A N 1
ATOM 1533 C CA . GLN A 1 194 ? 10.219 -1.585 13.229 1.00 96.44 194 GLN A CA 1
ATOM 1534 C C . GLN A 1 194 ? 10.695 -0.913 11.939 1.00 96.44 194 GLN A C 1
ATOM 1536 O O . GLN A 1 194 ? 11.887 -0.711 11.743 1.00 96.44 194 GLN A O 1
ATOM 1541 N N . LEU A 1 195 ? 9.770 -0.519 11.059 1.00 95.50 195 LEU A N 1
ATOM 1542 C CA . LEU A 1 195 ? 10.110 0.197 9.832 1.00 95.50 195 LEU A CA 1
ATOM 1543 C C . LEU A 1 195 ? 10.854 1.505 10.118 1.00 95.50 195 LEU A C 1
ATOM 1545 O O . LEU A 1 195 ? 11.810 1.824 9.412 1.00 95.50 195 LEU A O 1
ATOM 1549 N N . LEU A 1 196 ? 10.416 2.271 11.123 1.00 94.56 196 LEU A N 1
ATOM 1550 C CA . LEU A 1 196 ? 11.052 3.538 11.494 1.00 94.56 196 LEU A CA 1
ATOM 1551 C C . LEU A 1 196 ? 12.461 3.348 12.054 1.00 94.56 196 LEU A C 1
ATOM 1553 O O . LEU A 1 196 ? 13.305 4.218 11.854 1.00 94.56 196 LEU A O 1
ATOM 1557 N N . GLU A 1 197 ? 12.718 2.235 12.730 1.00 94.12 197 GLU A N 1
ATOM 1558 C CA . GLU A 1 197 ? 14.061 1.862 13.166 1.00 94.12 197 GLU A CA 1
ATOM 1559 C C . GLU A 1 197 ? 14.920 1.435 11.968 1.00 94.12 197 GLU A C 1
ATOM 1561 O O . GLU A 1 197 ? 15.967 2.028 11.700 1.00 94.12 197 GLU A O 1
ATOM 1566 N N . ASP A 1 198 ? 14.431 0.472 11.184 1.00 93.12 198 ASP A N 1
ATOM 1567 C CA . ASP A 1 198 ? 15.114 -0.068 10.009 1.00 93.12 198 ASP A CA 1
ATOM 1568 C C . ASP A 1 198 ? 15.534 1.037 9.039 1.00 93.12 198 ASP A C 1
ATOM 1570 O O . ASP A 1 198 ? 16.669 1.061 8.570 1.00 93.12 198 ASP A O 1
ATOM 1574 N N . ILE A 1 199 ? 14.631 1.972 8.730 1.00 90.94 199 ILE A N 1
ATOM 1575 C CA . ILE A 1 199 ? 14.885 2.997 7.718 1.00 90.94 199 ILE A CA 1
ATOM 1576 C C . ILE A 1 199 ? 16.018 3.945 8.104 1.00 90.94 199 ILE A C 1
ATOM 1578 O O . ILE A 1 199 ? 16.721 4.423 7.217 1.00 90.94 199 ILE A O 1
ATOM 1582 N N . GLN A 1 200 ? 16.225 4.208 9.396 1.00 87.19 200 GLN A N 1
ATOM 1583 C CA . GLN A 1 200 ? 17.334 5.043 9.863 1.00 87.19 200 GLN A CA 1
ATOM 1584 C C . GLN A 1 200 ? 18.671 4.303 9.772 1.00 87.19 200 GLN A C 1
ATOM 1586 O O . GLN A 1 200 ? 19.685 4.925 9.458 1.00 87.19 200 GLN A O 1
ATOM 1591 N N . ASN A 1 201 ? 18.641 2.982 9.954 1.00 88.06 201 ASN A N 1
ATOM 1592 C CA . ASN A 1 201 ? 19.817 2.117 10.029 1.00 88.06 201 ASN A CA 1
ATOM 1593 C C . ASN A 1 201 ? 20.282 1.566 8.668 1.00 88.06 201 ASN A C 1
ATOM 1595 O O . ASN A 1 201 ? 21.300 0.881 8.599 1.00 88.06 201 ASN A O 1
ATOM 1599 N N . ILE A 1 202 ? 19.565 1.846 7.571 1.00 86.19 202 ILE A N 1
ATOM 1600 C CA . ILE A 1 202 ? 20.037 1.490 6.226 1.00 86.19 202 ILE A CA 1
ATOM 1601 C C . ILE A 1 202 ? 21.178 2.428 5.812 1.00 86.19 202 ILE A C 1
ATOM 1603 O O . ILE A 1 202 ? 21.001 3.653 5.707 1.00 86.19 202 ILE A O 1
ATOM 1607 N N . HIS A 1 203 ? 22.309 1.798 5.500 1.00 78.31 203 HIS A N 1
ATOM 1608 C CA . HIS A 1 203 ? 23.470 2.360 4.820 1.00 78.31 203 HIS A CA 1
ATOM 1609 C C . HIS A 1 203 ? 23.628 1.623 3.483 1.00 78.31 203 HIS A C 1
ATOM 1611 O O . HIS A 1 203 ? 23.637 0.391 3.475 1.00 78.31 203 HIS A O 1
ATOM 1617 N N . LEU A 1 204 ? 23.651 2.378 2.381 1.00 80.44 204 LEU A N 1
ATOM 1618 C CA . LEU A 1 204 ? 23.837 1.868 1.018 1.00 80.44 204 LEU A CA 1
ATOM 1619 C C . LEU A 1 204 ? 25.304 1.954 0.619 1.00 80.44 204 LEU A C 1
ATOM 1621 O O . LEU A 1 204 ? 25.949 2.939 1.049 1.00 80.44 204 LEU A O 1
#

pLDDT: mean 88.55, std 6.63, range [56.0, 97.44]